Protein AF-0000000074131689 (afdb_homodimer)

Structure (mmCIF, N/CA/C/O backbone):
data_AF-0000000074131689-model_v1
#
loop_
_entity.id
_entity.type
_entity.pdbx_description
1 polymer 'Transcriptional regulator, MerR family'
#
loop_
_atom_site.group_PDB
_atom_site.id
_atom_site.type_symbol
_atom_site.label_atom_id
_atom_site.label_alt_id
_atom_site.label_comp_id
_atom_site.label_asym_id
_atom_site.label_entity_id
_atom_site.label_seq_id
_atom_site.pdbx_PDB_ins_code
_atom_site.Cartn_x
_atom_site.Cartn_y
_atom_site.Cartn_z
_atom_site.occupancy
_atom_site.B_iso_or_equiv
_atom_site.auth_seq_id
_atom_site.auth_comp_id
_atom_site.auth_asym_id
_atom_site.auth_atom_id
_atom_site.pdbx_PDB_model_num
ATOM 1 N N . MET A 1 1 ? 11.578 25.953 15.164 1 77.81 1 MET A N 1
ATOM 2 C CA . MET A 1 1 ? 12.391 26.656 14.172 1 77.81 1 MET A CA 1
ATOM 3 C C . MET A 1 1 ? 11.664 26.734 12.836 1 77.81 1 MET A C 1
ATOM 5 O O . MET A 1 1 ? 11.047 25.75 12.398 1 77.81 1 MET A O 1
ATOM 9 N N . ASN A 1 2 ? 11.625 27.969 12.242 1 88.62 2 ASN A N 1
ATOM 10 C CA . ASN A 1 2 ? 11.016 28.156 10.93 1 88.62 2 ASN A CA 1
ATOM 11 C C . ASN A 1 2 ? 11.914 27.609 9.82 1 88.62 2 ASN A C 1
ATOM 13 O O . ASN A 1 2 ? 13.125 27.875 9.812 1 88.62 2 ASN A O 1
ATOM 17 N N . LEU A 1 3 ? 11.281 26.828 9 1 92.88 3 LEU A N 1
ATOM 18 C CA . LEU A 1 3 ? 12.047 26.266 7.895 1 92.88 3 LEU A CA 1
ATOM 19 C C . LEU A 1 3 ? 11.586 26.844 6.562 1 92.88 3 LEU A C 1
ATOM 21 O O . LEU A 1 3 ? 10.414 27.172 6.395 1 92.88 3 LEU A O 1
ATOM 25 N N . THR A 1 4 ? 12.578 26.984 5.656 1 92.81 4 THR A N 1
ATOM 26 C CA . THR A 1 4 ? 12.242 27.359 4.285 1 92.81 4 THR A CA 1
ATOM 27 C C . THR A 1 4 ? 11.641 26.172 3.531 1 92.81 4 THR A C 1
ATOM 29 O O . THR A 1 4 ? 11.695 25.031 4.008 1 92.81 4 THR A O 1
ATOM 32 N N . ILE A 1 5 ? 11.094 26.531 2.309 1 94.06 5 ILE A N 1
ATOM 33 C CA . ILE A 1 5 ? 10.477 25.484 1.5 1 94.06 5 ILE A CA 1
ATOM 34 C C . ILE A 1 5 ? 11.531 24.453 1.111 1 94.06 5 ILE A C 1
ATOM 36 O O . ILE A 1 5 ? 11.234 23.25 1.043 1 94.06 5 ILE A O 1
ATOM 40 N N . THR A 1 6 ? 12.75 24.859 0.863 1 94.75 6 THR A N 1
ATOM 41 C CA . THR A 1 6 ? 13.844 23.953 0.5 1 94.75 6 THR A CA 1
ATOM 42 C C . THR A 1 6 ? 14.203 23.047 1.669 1 94.75 6 THR A C 1
ATOM 44 O O . THR A 1 6 ? 14.375 21.844 1.49 1 94.75 6 THR A O 1
ATOM 47 N N . GLN A 1 7 ? 14.25 23.578 2.822 1 95.56 7 GLN A N 1
ATOM 48 C CA . GLN A 1 7 ? 14.594 22.797 4.012 1 95.56 7 GLN A CA 1
ATOM 49 C C . GLN A 1 7 ? 13.5 21.781 4.336 1 95.56 7 GLN A C 1
ATOM 51 O O . GLN A 1 7 ? 13.797 20.641 4.699 1 95.56 7 GLN A O 1
ATOM 56 N N . VAL A 1 8 ? 12.281 22.25 4.234 1 95.94 8 VAL A N 1
ATOM 57 C CA . VAL A 1 8 ? 11.164 21.344 4.473 1 95.94 8 VAL A CA 1
ATOM 58 C C . VAL A 1 8 ? 11.164 20.219 3.438 1 95.94 8 VAL A C 1
ATOM 60 O O . VAL A 1 8 ? 10.961 19.062 3.775 1 95.94 8 VAL A O 1
ATOM 63 N N . SER A 1 9 ? 11.344 20.562 2.211 1 96.38 9 SER A N 1
ATOM 64 C CA . SER A 1 9 ? 11.414 19.594 1.115 1 96.38 9 SER A CA 1
ATOM 65 C C . SER A 1 9 ? 12.453 18.516 1.397 1 96.38 9 SER A C 1
ATOM 67 O O . SER A 1 9 ? 12.164 17.328 1.242 1 96.38 9 SER A O 1
ATOM 69 N N . GLU A 1 10 ? 13.578 18.875 1.834 1 96.38 10 GLU A N 1
ATOM 70 C CA . GLU A 1 10 ? 14.656 17.953 2.135 1 96.38 10 GLU A CA 1
ATOM 71 C C . GLU A 1 10 ? 14.344 17.125 3.375 1 96.38 10 GLU A C 1
ATOM 73 O O . GLU A 1 10 ? 14.555 15.906 3.389 1 96.38 10 GLU A O 1
ATOM 78 N N . LYS A 1 11 ? 13.828 17.781 4.336 1 95.81 11 LYS A N 1
ATOM 79 C CA . LYS A 1 11 ? 13.555 17.141 5.617 1 95.81 11 LYS A CA 1
ATOM 80 C C . LYS A 1 11 ? 12.531 16.031 5.465 1 95.81 11 LYS A C 1
ATOM 82 O O . LYS A 1 11 ? 12.672 14.961 6.074 1 95.81 11 LYS A O 1
ATOM 87 N N . TYR A 1 12 ? 11.523 16.234 4.633 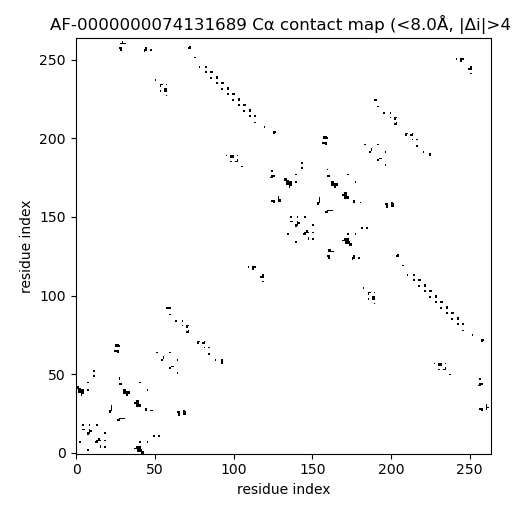1 95.31 12 TYR A N 1
ATOM 88 C CA . TYR A 1 12 ? 10.422 15.281 4.555 1 95.31 12 TYR A CA 1
ATOM 89 C C . TYR A 1 12 ? 10.422 14.555 3.211 1 95.31 12 TYR A C 1
ATOM 91 O O . TYR A 1 12 ? 9.484 13.82 2.896 1 95.31 12 TYR A O 1
ATOM 99 N N . ASN A 1 13 ? 11.438 14.797 2.467 1 94.62 13 ASN A N 1
ATOM 100 C CA . ASN A 1 13 ? 11.633 14.125 1.186 1 94.62 13 ASN A CA 1
ATOM 101 C C . ASN A 1 13 ? 10.422 14.281 0.278 1 94.62 13 ASN A C 1
ATOM 103 O O . ASN A 1 13 ? 9.891 13.297 -0.241 1 94.62 13 ASN A O 1
ATOM 107 N N . ILE A 1 14 ? 10.016 15.547 0.119 1 95.81 14 ILE A N 1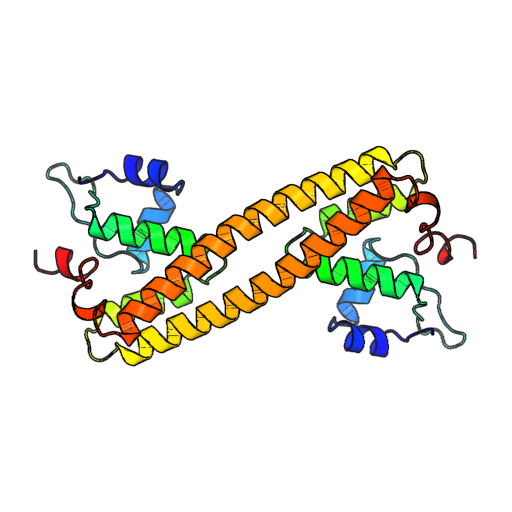
ATOM 108 C CA . ILE A 1 14 ? 8.961 15.945 -0.811 1 95.81 14 ILE A CA 1
ATOM 109 C C . ILE A 1 14 ? 9.422 17.156 -1.615 1 95.81 14 ILE A C 1
ATOM 111 O O . ILE A 1 14 ? 10.258 17.938 -1.154 1 95.81 14 ILE A O 1
ATOM 115 N N . THR A 1 15 ? 8.891 17.312 -2.764 1 96.81 15 THR A N 1
ATOM 116 C CA . THR A 1 15 ? 9.367 18.406 -3.611 1 96.81 15 THR A CA 1
ATOM 117 C C . THR A 1 15 ? 8.711 19.719 -3.217 1 96.81 15 THR A C 1
ATOM 119 O O . THR A 1 15 ? 7.602 19.734 -2.684 1 96.81 15 THR A O 1
ATOM 122 N N . PRO A 1 16 ? 9.422 20.781 -3.531 1 96.19 16 PRO A N 1
ATOM 123 C CA . PRO A 1 16 ? 8.781 22.078 -3.334 1 96.19 16 PRO A CA 1
ATOM 124 C C . PRO A 1 16 ? 7.465 22.203 -4.098 1 96.19 16 PRO A C 1
ATOM 126 O O . PRO A 1 16 ? 6.512 22.812 -3.596 1 96.19 16 PRO A O 1
ATOM 129 N N . ASP A 1 17 ? 7.41 21.641 -5.238 1 96.94 17 ASP A N 1
ATOM 130 C CA . ASP A 1 17 ? 6.191 21.688 -6.043 1 96.94 17 ASP A CA 1
ATOM 131 C C . ASP A 1 17 ? 5.043 20.969 -5.328 1 96.94 17 ASP A C 1
ATOM 133 O O . ASP A 1 17 ? 3.898 21.438 -5.375 1 96.94 17 ASP A O 1
ATOM 137 N N . THR A 1 18 ? 5.324 19.953 -4.645 1 96.69 18 THR A N 1
ATOM 138 C CA . THR A 1 18 ? 4.305 19.25 -3.889 1 96.69 18 THR A CA 1
ATOM 139 C C . THR A 1 18 ? 3.793 20.094 -2.729 1 96.69 18 THR A C 1
ATOM 141 O O . THR A 1 18 ? 2.59 20.141 -2.465 1 96.69 18 THR A O 1
ATOM 144 N N . LEU A 1 19 ? 4.734 20.766 -2.115 1 96 19 LEU A N 1
ATOM 145 C CA . LEU A 1 19 ? 4.348 21.656 -1.026 1 96 19 LEU A CA 1
ATOM 146 C C . LEU A 1 19 ? 3.439 22.781 -1.532 1 96 19 LEU A C 1
ATOM 148 O O . LEU A 1 19 ? 2.432 23.094 -0.898 1 96 19 LEU A O 1
ATOM 152 N N . ARG A 1 20 ? 3.77 23.375 -2.652 1 94 20 ARG A N 1
ATOM 153 C CA . ARG A 1 20 ? 2.949 24.422 -3.254 1 94 20 ARG A CA 1
ATOM 154 C C . ARG A 1 20 ? 1.594 23.875 -3.689 1 94 20 ARG A C 1
ATOM 156 O O . ARG A 1 20 ? 0.569 24.547 -3.539 1 94 20 ARG A O 1
ATOM 163 N N . TYR A 1 21 ? 1.647 22.688 -4.172 1 97 21 TYR A N 1
ATOM 164 C CA . TYR A 1 21 ? 0.408 22.016 -4.547 1 97 21 TYR A CA 1
ATOM 165 C C . TYR A 1 21 ? -0.501 21.844 -3.338 1 97 21 TYR A C 1
ATOM 167 O O . TYR A 1 21 ? -1.698 22.125 -3.402 1 97 21 TYR A O 1
ATOM 175 N N . TYR A 1 22 ? 0.073 21.375 -2.229 1 95.69 22 TYR A N 1
ATOM 176 C CA . TYR A 1 22 ? -0.69 21.156 -1.006 1 95.69 22 TYR A CA 1
ATOM 177 C C . TYR A 1 22 ? -1.303 22.453 -0.502 1 95.69 22 TYR A C 1
ATOM 179 O O . TYR A 1 22 ? -2.402 22.453 0.057 1 95.69 22 TYR A O 1
ATOM 187 N N . GLU A 1 23 ? -0.579 23.531 -0.646 1 93.81 23 GLU A N 1
ATOM 188 C CA . GLU A 1 23 ? -1.129 24.828 -0.276 1 93.81 23 GLU A CA 1
ATOM 189 C C . GLU A 1 23 ? -2.279 25.219 -1.196 1 93.81 23 GLU A C 1
ATOM 191 O O . GLU A 1 23 ? -3.328 25.672 -0.73 1 93.81 23 GLU A O 1
ATOM 196 N N . ARG A 1 24 ? -2.1 25.016 -2.453 1 94.56 24 ARG A N 1
ATOM 197 C CA . ARG A 1 24 ? -3.07 25.406 -3.469 1 94.56 24 ARG A CA 1
ATOM 198 C C . ARG A 1 24 ? -4.395 24.672 -3.273 1 94.56 24 ARG A C 1
ATOM 200 O O . ARG A 1 24 ? -5.465 25.266 -3.43 1 94.56 24 ARG A O 1
ATOM 207 N N . ILE A 1 25 ? -4.352 23.516 -2.883 1 95.19 25 ILE A N 1
ATOM 208 C CA . ILE A 1 25 ? -5.57 22.719 -2.822 1 95.19 25 ILE A CA 1
ATOM 209 C C . ILE A 1 25 ? -6.16 22.781 -1.415 1 95.19 25 ILE A C 1
ATOM 211 O O . ILE A 1 25 ? -7.137 22.094 -1.111 1 95.19 25 ILE A O 1
ATOM 215 N N . GLY A 1 26 ? -5.508 23.422 -0.496 1 92.25 26 GLY A N 1
ATOM 216 C CA . GLY A 1 26 ? -6.082 23.672 0.815 1 92.25 26 GLY A CA 1
ATOM 217 C C . GLY A 1 26 ? -5.641 22.656 1.864 1 92.25 26 GLY A C 1
ATOM 218 O O . GLY A 1 26 ? -6.133 22.688 2.994 1 92.25 26 GLY A O 1
ATOM 219 N N . LEU A 1 27 ? -4.73 21.828 1.566 1 94.5 27 LEU A N 1
ATOM 220 C CA . LEU A 1 27 ? -4.199 20.875 2.521 1 94.5 27 LEU A CA 1
ATOM 221 C C . LEU A 1 27 ? -3.277 21.547 3.527 1 94.5 27 LEU A C 1
ATOM 223 O O . LEU A 1 27 ? -3.178 21.109 4.676 1 94.5 27 LEU A O 1
ATOM 227 N N . LEU A 1 28 ? -2.576 22.5 3.102 1 92.25 28 LEU A N 1
ATOM 228 C CA . LEU A 1 28 ? -1.799 23.375 3.973 1 92.25 28 LEU A CA 1
ATOM 229 C C . LEU A 1 28 ? -2.469 24.734 4.113 1 92.25 28 LEU A C 1
ATOM 231 O O . LEU A 1 28 ? -3.125 25.203 3.184 1 92.25 28 LEU A O 1
ATOM 235 N N . PRO A 1 29 ? -2.312 25.219 5.289 1 86.75 29 PRO A N 1
ATOM 236 C CA . PRO A 1 29 ? -2.793 26.609 5.41 1 86.75 29 PRO A CA 1
ATOM 237 C C . PRO A 1 29 ? -1.977 27.594 4.574 1 86.75 29 PRO A C 1
ATOM 239 O O . PRO A 1 29 ? -0.948 27.219 4.004 1 86.75 29 PRO A O 1
ATOM 242 N N . LYS A 1 30 ? -2.547 28.734 4.5 1 84.06 30 LYS A N 1
ATOM 243 C CA . LYS A 1 30 ? -1.739 29.781 3.873 1 84.06 30 LYS A CA 1
ATOM 244 C C . LYS A 1 30 ? -0.436 30 4.633 1 84.06 30 LYS A C 1
ATOM 246 O O . LYS A 1 30 ? -0.45 30.422 5.793 1 84.06 30 LYS A O 1
ATOM 251 N N . VAL A 1 31 ? 0.636 29.688 3.992 1 83.19 31 VAL A N 1
ATOM 252 C CA . VAL A 1 31 ? 1.942 29.75 4.637 1 83.19 31 VAL A CA 1
ATOM 253 C C . VAL A 1 31 ? 2.479 31.172 4.586 1 83.19 31 VAL A C 1
ATOM 255 O O . VAL A 1 31 ? 2.475 31.812 3.527 1 83.19 31 VAL A O 1
ATOM 258 N N . PRO A 1 32 ? 2.84 31.641 5.773 1 81.69 32 PRO A N 1
ATOM 259 C CA . PRO A 1 32 ? 3.342 33 5.789 1 81.69 32 PRO A CA 1
ATOM 260 C C . PRO A 1 32 ? 4.629 33.188 4.988 1 81.69 32 PRO A C 1
ATOM 262 O O . PRO A 1 32 ? 5.301 32.188 4.676 1 81.69 32 PRO A O 1
ATOM 265 N N . ARG A 1 33 ? 4.887 34.406 4.676 1 84.31 33 ARG A N 1
ATOM 266 C CA . ARG A 1 33 ? 6.074 34.75 3.906 1 84.31 33 ARG A CA 1
ATOM 267 C C . ARG A 1 33 ? 7.004 35.656 4.711 1 84.31 33 ARG A C 1
ATOM 269 O O . ARG A 1 33 ? 6.547 36.438 5.539 1 84.31 33 ARG A O 1
ATOM 276 N N . GLN A 1 34 ? 8.258 35.438 4.5 1 82.12 34 GLN A N 1
ATOM 277 C CA . GLN A 1 34 ? 9.25 36.344 5.07 1 82.12 34 GLN A CA 1
ATOM 278 C C . GLN A 1 34 ? 9.273 37.656 4.332 1 82.12 34 GLN A C 1
ATOM 280 O O . GLN A 1 34 ? 8.516 37.875 3.385 1 82.12 34 GLN A O 1
ATOM 285 N N . SER A 1 35 ? 10.055 38.562 4.973 1 85.06 35 SER A N 1
ATOM 286 C CA . SER A 1 35 ? 10.164 39.906 4.375 1 85.06 35 SER A CA 1
ATOM 287 C C . SER A 1 35 ? 10.672 39.812 2.939 1 85.06 35 SER A C 1
ATOM 289 O O . SER A 1 35 ? 10.352 40.656 2.111 1 85.06 35 SER A O 1
ATOM 291 N N . ASN A 1 36 ? 11.344 38.812 2.656 1 86.19 36 ASN A N 1
ATOM 292 C CA . ASN A 1 36 ? 11.914 38.656 1.322 1 86.19 36 ASN A CA 1
ATOM 293 C C . ASN A 1 36 ? 10.945 37.938 0.379 1 86.19 36 ASN A C 1
ATOM 295 O O . ASN A 1 36 ? 11.281 37.656 -0.771 1 86.19 36 ASN A O 1
ATOM 299 N N . GLY A 1 37 ? 9.812 37.562 0.848 1 83.69 37 GLY A N 1
ATOM 300 C CA . GLY A 1 37 ? 8.789 36.969 0.007 1 83.69 37 GLY A CA 1
ATOM 301 C C . GLY A 1 37 ? 8.781 35.469 0.056 1 83.69 37 GLY A C 1
ATOM 302 O O . GLY A 1 37 ? 7.875 34.812 -0.479 1 83.69 37 GLY A O 1
ATOM 303 N N . ASN A 1 38 ? 9.766 34.906 0.715 1 86.56 38 ASN A N 1
ATOM 304 C CA . ASN A 1 38 ? 9.867 33.438 0.756 1 86.56 38 ASN A CA 1
ATOM 305 C C . ASN A 1 38 ? 8.984 32.844 1.853 1 86.56 38 ASN A C 1
ATOM 307 O O . ASN A 1 38 ? 8.875 33.406 2.939 1 86.56 38 ASN A O 1
ATOM 311 N N . ARG A 1 39 ? 8.391 31.75 1.558 1 86 39 ARG A N 1
ATOM 312 C CA . ARG A 1 39 ? 7.59 31.031 2.543 1 86 39 ARG A CA 1
ATOM 313 C C . ARG A 1 39 ? 8.453 30.531 3.701 1 86 39 ARG A C 1
ATOM 315 O O . ARG A 1 39 ? 9.648 30.281 3.525 1 86 39 ARG A O 1
ATOM 322 N N . TYR A 1 40 ? 7.906 30.547 4.812 1 89.88 40 TYR A N 1
ATOM 323 C CA . TYR A 1 40 ? 8.539 29.844 5.922 1 89.88 40 TYR A CA 1
ATOM 324 C C . TYR A 1 40 ? 7.527 28.984 6.668 1 89.88 40 TYR A C 1
ATOM 326 O O . TYR A 1 40 ? 6.344 29.312 6.742 1 89.88 40 TYR A O 1
ATOM 334 N N . TYR A 1 41 ? 7.984 27.828 7.184 1 92.81 41 TYR A N 1
ATOM 335 C CA . TYR A 1 41 ? 7.168 26.812 7.844 1 92.81 41 TYR A CA 1
ATOM 336 C C . TYR A 1 41 ? 7.551 26.672 9.312 1 92.81 41 TYR A C 1
ATOM 338 O O . TYR A 1 41 ? 8.664 26.25 9.633 1 92.81 41 TYR A O 1
ATOM 346 N N . ASN A 1 42 ? 6.578 27 10.133 1 89.94 42 ASN A N 1
ATOM 347 C CA . ASN A 1 42 ? 6.844 26.875 11.562 1 89.94 42 ASN A CA 1
ATOM 348 C C . ASN A 1 42 ? 6.641 25.438 12.031 1 89.94 42 ASN A C 1
ATOM 350 O O . ASN A 1 42 ? 6.324 24.547 11.234 1 89.94 42 ASN A O 1
ATOM 354 N N . ASP A 1 43 ? 6.848 25.141 13.32 1 89.5 43 ASP A N 1
ATOM 355 C CA . ASP A 1 43 ? 6.824 23.797 13.875 1 89.5 43 ASP A CA 1
ATOM 356 C C . ASP A 1 43 ? 5.461 23.141 13.664 1 89.5 43 ASP A C 1
ATOM 358 O O . ASP A 1 43 ? 5.383 21.953 13.328 1 89.5 43 ASP A O 1
ATOM 362 N N . SER A 1 44 ? 4.414 23.859 13.828 1 88.5 44 SER A N 1
ATOM 363 C CA . SER A 1 44 ? 3.066 23.312 13.711 1 88.5 44 SER A CA 1
ATOM 364 C C . SER A 1 44 ? 2.775 22.859 12.281 1 88.5 44 SER A C 1
ATOM 366 O O . SER A 1 44 ? 2.227 21.781 12.062 1 88.5 44 SER A O 1
ATOM 368 N N . VAL A 1 45 ? 3.164 23.75 11.359 1 90.69 45 VAL A N 1
ATOM 369 C CA . VAL A 1 45 ? 2.941 23.406 9.961 1 90.69 45 VAL A CA 1
ATOM 370 C C . VAL A 1 45 ? 3.834 22.234 9.562 1 90.69 45 VAL A C 1
ATOM 372 O O . VAL A 1 45 ? 3.422 21.375 8.781 1 90.69 45 VAL A O 1
ATOM 375 N N . GLN A 1 46 ? 5.023 22.188 10.102 1 92.94 46 GLN A N 1
ATOM 376 C CA . GLN A 1 46 ? 5.926 21.078 9.82 1 92.94 46 GLN A CA 1
ATOM 377 C C . GLN A 1 46 ? 5.352 19.75 10.336 1 92.94 46 GLN A C 1
ATOM 379 O O . GLN A 1 46 ? 5.43 18.734 9.648 1 92.94 46 GLN A O 1
ATOM 384 N N . GLU A 1 47 ? 4.805 19.781 11.477 1 90.88 47 GLU A N 1
ATOM 385 C CA . GLU A 1 47 ? 4.172 18.594 12.023 1 90.88 47 GLU A CA 1
ATOM 386 C C . GLU A 1 47 ? 3.012 18.125 11.148 1 90.88 47 GLU A C 1
ATOM 388 O O . GLU A 1 47 ? 2.836 16.922 10.93 1 90.88 47 GLU A O 1
ATOM 393 N N . TRP A 1 48 ? 2.273 19.094 10.688 1 92.25 48 TRP A N 1
ATOM 394 C CA . TRP A 1 48 ? 1.157 18.781 9.797 1 92.25 48 TRP A CA 1
ATOM 395 C C . TRP A 1 48 ? 1.655 18.188 8.492 1 92.25 48 TRP A C 1
ATOM 397 O O . TRP A 1 48 ? 1.11 17.188 8.016 1 92.25 48 TRP A O 1
ATOM 407 N N . ILE A 1 49 ? 2.684 18.75 7.969 1 94.5 49 ILE A N 1
ATOM 408 C CA . ILE A 1 49 ? 3.289 18.25 6.746 1 94.5 49 ILE A CA 1
ATOM 409 C C . ILE A 1 49 ? 3.762 16.812 6.961 1 94.5 49 ILE A C 1
ATOM 411 O O . ILE A 1 49 ? 3.529 15.938 6.117 1 94.5 49 ILE A O 1
ATOM 415 N N . GLU A 1 50 ? 4.391 16.562 8.07 1 93.5 50 GLU A N 1
ATOM 416 C CA . GLU A 1 50 ? 4.848 15.211 8.391 1 93.5 50 GLU A CA 1
ATOM 417 C C . GLU A 1 50 ? 3.686 14.227 8.406 1 93.5 50 GLU A C 1
ATOM 419 O O . GLU A 1 50 ? 3.797 13.117 7.871 1 93.5 50 GLU A O 1
ATOM 424 N N . MET A 1 51 ? 2.59 14.664 8.953 1 92.31 51 MET A N 1
ATOM 425 C CA . MET A 1 51 ? 1.399 13.82 9 1 92.31 51 MET A CA 1
ATOM 426 C C . MET A 1 51 ? 0.887 13.516 7.598 1 92.31 51 MET A C 1
ATOM 428 O O . MET A 1 51 ? 0.619 12.367 7.266 1 92.31 51 MET A O 1
ATOM 432 N N . ILE A 1 52 ? 0.755 14.547 6.824 1 94.88 52 ILE A N 1
ATOM 433 C CA . ILE A 1 52 ? 0.266 14.391 5.457 1 94.88 52 ILE A CA 1
ATOM 434 C C . ILE A 1 52 ? 1.161 13.422 4.691 1 94.88 52 ILE A C 1
ATOM 436 O O . ILE A 1 52 ? 0.67 12.492 4.051 1 94.88 52 ILE A O 1
ATOM 440 N N . VAL A 1 53 ? 2.486 13.625 4.809 1 94.75 53 VAL A N 1
ATOM 441 C CA . VAL A 1 53 ? 3.455 12.805 4.086 1 94.75 53 VAL A CA 1
ATOM 442 C C . VAL A 1 53 ? 3.334 11.352 4.531 1 94.75 53 VAL A C 1
ATOM 444 O O . VAL A 1 53 ? 3.283 10.445 3.695 1 94.75 53 VAL A O 1
ATOM 447 N N . CYS A 1 54 ? 3.236 11.148 5.793 1 93.19 54 CYS A N 1
ATOM 448 C CA . CYS A 1 54 ? 3.148 9.797 6.34 1 93.19 54 CYS A CA 1
ATOM 449 C C . CYS A 1 54 ? 1.897 9.086 5.84 1 93.19 54 CYS A C 1
ATOM 451 O O . CYS A 1 54 ? 1.974 7.961 5.348 1 93.19 54 CYS A O 1
ATOM 453 N N . LEU A 1 55 ? 0.773 9.781 5.902 1 94.81 55 LEU A N 1
ATOM 454 C CA . LEU A 1 55 ? -0.493 9.164 5.523 1 94.81 55 LEU A CA 1
ATOM 455 C C . LEU A 1 55 ? -0.562 8.938 4.016 1 94.81 55 LEU A C 1
ATOM 457 O O . LEU A 1 55 ? -1.066 7.91 3.561 1 94.81 55 LEU A O 1
ATOM 461 N N . ARG A 1 56 ? 0.005 9.867 3.303 1 94.44 56 ARG A N 1
ATOM 462 C CA . ARG A 1 56 ? 0.059 9.711 1.854 1 94.44 56 ARG A CA 1
ATOM 463 C C . ARG A 1 56 ? 0.896 8.5 1.461 1 94.44 56 ARG A C 1
ATOM 465 O O . ARG A 1 56 ? 0.502 7.723 0.589 1 94.44 56 ARG A O 1
ATOM 472 N N . HIS A 1 57 ? 1.995 8.352 2.104 1 91.38 57 HIS A N 1
ATOM 473 C CA . HIS A 1 57 ? 2.875 7.223 1.817 1 91.38 57 HIS A CA 1
ATOM 474 C C . HIS A 1 57 ? 2.176 5.895 2.086 1 91.38 57 HIS A C 1
ATOM 476 O O . HIS A 1 57 ? 2.471 4.891 1.435 1 91.38 57 HIS A O 1
ATOM 482 N N . SER A 1 58 ? 1.204 5.969 2.936 1 92.25 58 SER A N 1
ATOM 483 C CA . SER A 1 58 ? 0.518 4.738 3.311 1 92.25 58 SER A CA 1
ATOM 484 C C . SER A 1 58 ? -0.733 4.523 2.465 1 92.25 58 SER A C 1
ATOM 486 O O . SER A 1 58 ? -1.475 3.561 2.678 1 92.25 58 SER A O 1
ATOM 488 N N . GLY A 1 59 ? -1.018 5.469 1.59 1 90.69 59 GLY A N 1
ATOM 489 C CA . GLY A 1 59 ? -2.072 5.25 0.614 1 90.69 59 GLY A CA 1
ATOM 490 C C . GLY A 1 59 ? -3.361 5.973 0.958 1 90.69 59 GLY A C 1
ATOM 491 O O . GLY A 1 59 ? -4.395 5.75 0.319 1 90.69 59 GLY A O 1
ATOM 492 N N . VAL A 1 60 ? -3.355 6.797 1.928 1 95.44 60 VAL A N 1
ATOM 493 C CA . VAL A 1 60 ? -4.539 7.613 2.166 1 95.44 60 VAL A CA 1
ATOM 494 C C . VAL A 1 60 ? -4.723 8.602 1.019 1 95.44 60 VAL A C 1
ATOM 496 O O . VAL A 1 60 ? -3.791 9.328 0.657 1 95.44 60 VAL A O 1
ATOM 499 N N . PRO A 1 61 ? -5.922 8.664 0.478 1 96.69 61 PRO A N 1
ATOM 500 C CA . PRO A 1 61 ? -6.133 9.578 -0.646 1 96.69 61 PRO A CA 1
ATOM 501 C C . PRO A 1 61 ? -6.027 11.047 -0.239 1 96.69 61 PRO A C 1
ATOM 503 O O . PRO A 1 61 ? -6.461 11.422 0.854 1 96.69 61 PRO A O 1
ATOM 506 N N . VAL A 1 62 ? -5.52 11.844 -1.155 1 97 62 VAL A N 1
ATOM 507 C CA . VAL A 1 62 ? -5.355 13.273 -0.911 1 97 62 VAL A CA 1
ATOM 508 C C . VAL A 1 62 ? -6.715 13.914 -0.642 1 97 62 VAL A C 1
ATOM 510 O O . VAL A 1 62 ? -6.824 14.828 0.177 1 97 62 VAL A O 1
ATOM 513 N N . GLU A 1 63 ? -7.734 13.375 -1.279 1 96.94 63 GLU A N 1
ATOM 514 C CA . GLU A 1 63 ? -9.086 13.914 -1.123 1 96.94 63 GLU A CA 1
ATOM 515 C C . GLU A 1 63 ? -9.562 13.781 0.32 1 96.94 63 GLU A C 1
ATOM 517 O O . GLU A 1 63 ? -10.242 14.672 0.834 1 96.94 63 GLU A O 1
ATOM 522 N N . LYS A 1 64 ? -9.242 12.688 0.938 1 97.69 64 LYS A N 1
ATOM 523 C CA . LYS A 1 64 ? -9.641 12.477 2.328 1 97.69 64 LYS A CA 1
ATOM 524 C C . LYS A 1 64 ? -8.898 13.43 3.262 1 97.69 64 LYS A C 1
ATOM 526 O O . LYS A 1 64 ? -9.477 13.914 4.238 1 97.69 64 LYS A O 1
ATOM 531 N N . LEU A 1 65 ? -7.656 13.727 2.924 1 97.12 65 LEU A N 1
ATOM 532 C CA . LEU A 1 65 ? -6.871 14.656 3.73 1 97.12 65 LEU A CA 1
ATOM 533 C C . LEU A 1 65 ? -7.383 16.078 3.561 1 97.12 65 LEU A C 1
ATOM 535 O O . LEU A 1 65 ? -7.387 16.859 4.516 1 97.12 65 LEU A O 1
ATOM 539 N N . ILE A 1 66 ? -7.852 16.375 2.379 1 96.5 66 ILE A N 1
ATOM 540 C CA . ILE A 1 66 ? -8.453 17.672 2.131 1 96.5 66 ILE A CA 1
ATOM 541 C C . ILE A 1 66 ? -9.727 17.828 2.955 1 96.5 66 ILE A C 1
ATOM 543 O O . ILE A 1 66 ? -9.938 18.859 3.598 1 96.5 66 ILE A O 1
ATOM 547 N N . ASP A 1 67 ? -10.531 16.797 2.912 1 97 67 ASP A N 1
ATOM 548 C CA . ASP A 1 67 ? -11.75 16.797 3.719 1 97 67 ASP A CA 1
ATOM 549 C C . ASP A 1 67 ? -11.43 17.062 5.191 1 97 67 ASP A C 1
ATOM 551 O O . ASP A 1 67 ? -12.102 17.859 5.84 1 97 67 ASP A O 1
ATOM 555 N N . TYR A 1 68 ? -10.453 16.422 5.629 1 96.56 68 TYR A N 1
ATOM 556 C CA . TYR A 1 68 ? -10.055 16.562 7.023 1 96.56 68 TYR A CA 1
ATOM 557 C C . TYR A 1 68 ? -9.602 18 7.316 1 96.56 68 TYR A C 1
ATOM 559 O O . TYR A 1 68 ? -10.047 18.609 8.289 1 96.56 68 TYR A O 1
ATOM 567 N N . ALA A 1 69 ? -8.758 18.547 6.492 1 94.19 69 ALA A N 1
ATOM 568 C CA . ALA A 1 69 ? -8.258 19.906 6.645 1 94.19 69 ALA A CA 1
ATOM 569 C C . ALA A 1 69 ? -9.398 20.922 6.633 1 94.19 69 ALA A C 1
ATOM 571 O O . ALA A 1 69 ? -9.406 21.859 7.43 1 94.19 69 ALA A O 1
ATOM 572 N N . GLU A 1 70 ? -10.312 20.688 5.75 1 94.38 70 GLU A N 1
ATOM 573 C CA . GLU A 1 70 ? -11.461 21.594 5.652 1 94.38 70 GLU A CA 1
ATOM 574 C C . GLU A 1 70 ? -12.289 21.562 6.93 1 94.38 70 GLU A C 1
ATOM 576 O O . GLU A 1 70 ? -12.742 22.609 7.406 1 94.38 70 GLU A O 1
ATOM 581 N N . MET A 1 71 ? -12.492 20.422 7.441 1 95.44 71 MET A N 1
ATOM 582 C CA . MET A 1 71 ? -13.258 20.281 8.672 1 95.44 71 MET A CA 1
ATOM 583 C C . MET A 1 71 ? -12.539 20.953 9.836 1 95.44 71 MET A C 1
ATOM 585 O O . MET A 1 71 ? -13.172 21.578 10.688 1 95.44 71 MET A O 1
ATOM 589 N N . ILE A 1 72 ? -11.25 20.812 9.891 1 92.38 72 ILE A N 1
ATOM 590 C CA . ILE A 1 72 ? -10.469 21.484 10.93 1 92.38 72 ILE A CA 1
ATOM 591 C C . ILE A 1 72 ? -10.719 22.984 10.883 1 92.38 72 ILE A C 1
ATOM 593 O O . ILE A 1 72 ? -10.922 23.625 11.922 1 92.38 72 ILE A O 1
ATOM 597 N N . GLN A 1 73 ? -10.789 23.5 9.711 1 89.75 73 GLN A N 1
ATOM 598 C CA . GLN A 1 73 ? -10.961 24.938 9.523 1 89.75 73 GLN A CA 1
ATOM 599 C C . GLN A 1 73 ? -12.344 25.391 9.992 1 89.75 73 GLN A C 1
ATOM 601 O O . GLN A 1 73 ? -12.523 26.531 10.406 1 89.75 73 GLN A O 1
ATOM 606 N N . LYS A 1 74 ? -13.25 24.484 9.984 1 93.31 74 LYS A N 1
ATOM 607 C CA . LYS A 1 74 ? -14.625 24.812 10.367 1 93.31 74 LYS A CA 1
ATOM 608 C C . LYS A 1 74 ? -14.773 24.844 11.891 1 93.31 74 LYS A C 1
ATOM 610 O O . LYS A 1 74 ? -15.797 25.312 12.406 1 93.31 74 LYS A O 1
ATOM 615 N N . GLY A 1 75 ? -13.852 24.312 12.625 1 91.38 75 GLY A N 1
ATOM 616 C CA . GLY A 1 75 ? -13.844 24.453 14.078 1 91.38 75 GLY A CA 1
ATOM 617 C C . GLY A 1 75 ? -14.406 23.234 14.789 1 91.38 75 GLY A C 1
ATOM 618 O O . GLY A 1 75 ? -14.508 22.156 14.211 1 91.38 75 GLY A O 1
ATOM 619 N N . ASP A 1 76 ? -14.781 23.391 16.047 1 93.31 76 ASP A N 1
ATOM 620 C CA . ASP A 1 76 ? -15.055 22.297 16.969 1 93.31 76 ASP A CA 1
ATOM 621 C C . ASP A 1 76 ? -16.375 21.609 16.641 1 93.31 76 ASP A C 1
ATOM 623 O O . ASP A 1 76 ? -16.656 20.516 17.141 1 93.31 76 ASP A O 1
ATOM 627 N N . SER A 1 77 ? -17.141 22.234 15.805 1 95.75 77 SER A N 1
ATOM 628 C CA . SER A 1 77 ? -18.406 21.609 15.414 1 95.75 77 SER A CA 1
ATOM 629 C C . SER A 1 77 ? -18.172 20.344 14.602 1 95.75 77 SER A C 1
ATOM 631 O O . SER A 1 77 ? -19.078 19.547 14.406 1 95.75 77 SER A O 1
ATOM 633 N N . THR A 1 78 ? -16.891 20.109 14.18 1 96.81 78 THR A N 1
ATOM 634 C CA . THR A 1 78 ? -16.625 18.969 13.289 1 96.81 78 THR A CA 1
ATOM 635 C C . THR A 1 78 ? -15.789 17.906 13.992 1 96.81 78 THR A C 1
ATOM 637 O O . THR A 1 78 ? -15.273 17 13.352 1 96.81 78 THR A O 1
ATOM 640 N N . LEU A 1 79 ? -15.68 17.984 15.25 1 96.19 79 LEU A N 1
ATOM 641 C CA . LEU A 1 79 ? -14.797 17.094 15.984 1 96.19 79 LEU A CA 1
ATOM 642 C C . LEU A 1 79 ? -15.18 15.633 15.742 1 96.19 79 LEU A C 1
ATOM 644 O O . LEU A 1 79 ? -14.32 14.805 15.438 1 96.19 79 LEU A O 1
ATOM 648 N N . GLN A 1 80 ? -16.469 15.359 15.82 1 97.69 80 GLN A N 1
ATOM 649 C CA . GLN A 1 80 ? -16.906 13.977 15.648 1 97.69 80 GLN A CA 1
ATOM 650 C C . GLN A 1 80 ? -16.688 13.5 14.219 1 97.69 80 GLN A C 1
ATOM 652 O O . GLN A 1 80 ? -16.25 12.367 14 1 97.69 80 GLN A O 1
ATOM 657 N N . ALA A 1 81 ? -17.016 14.328 13.273 1 98.19 81 ALA A N 1
ATOM 658 C CA . ALA A 1 81 ? -16.828 13.969 11.867 1 98.19 81 ALA A CA 1
ATOM 659 C C . ALA A 1 81 ? -15.352 13.719 11.562 1 98.19 81 ALA A C 1
ATOM 661 O O . ALA A 1 81 ? -15.023 12.82 10.773 1 98.19 81 ALA A O 1
ATOM 662 N N . ARG A 1 82 ? -14.469 14.469 12.148 1 97.12 82 ARG A N 1
ATOM 663 C CA . ARG A 1 82 ? -13.031 14.289 11.977 1 97.12 82 ARG A CA 1
ATOM 664 C C . ARG A 1 82 ? -12.586 12.945 12.547 1 97.12 82 ARG A C 1
ATOM 666 O O . ARG A 1 82 ? -11.859 12.195 11.883 1 97.12 82 ARG A O 1
ATOM 673 N N . GLU A 1 83 ? -13 12.703 13.711 1 98 83 GLU A N 1
ATOM 674 C CA . GLU A 1 83 ? -12.664 11.43 14.336 1 98 83 GLU A CA 1
ATOM 675 C C . GLU A 1 83 ? -13.141 10.258 13.484 1 98 83 GLU A C 1
ATOM 677 O O . GLU A 1 83 ? -12.391 9.312 13.25 1 98 83 GLU A O 1
ATOM 682 N N . ASP A 1 84 ? -14.383 10.375 13.016 1 98.56 84 ASP A N 1
ATOM 683 C CA . ASP A 1 84 ? -14.969 9.305 12.211 1 98.56 84 ASP A CA 1
ATOM 684 C C . ASP A 1 84 ? -14.172 9.086 10.93 1 98.56 84 ASP A C 1
ATOM 686 O O . ASP A 1 84 ? -13.945 7.949 10.508 1 98.56 84 ASP A O 1
ATOM 690 N N . LEU A 1 85 ? -13.812 10.133 10.359 1 98.25 85 LEU A N 1
ATOM 691 C CA . LEU A 1 85 ? -13.023 10.047 9.141 1 98.25 85 LEU A CA 1
ATOM 692 C C . LEU A 1 85 ? -11.695 9.336 9.391 1 98.25 85 LEU A C 1
ATOM 694 O O . LEU A 1 85 ? -11.297 8.453 8.625 1 98.25 85 LEU A O 1
ATOM 698 N N . LEU A 1 86 ? -11 9.711 10.438 1 97.69 86 LEU A N 1
ATOM 699 C CA . LEU A 1 86 ? -9.719 9.094 10.75 1 97.69 86 LEU A CA 1
ATOM 700 C C . LEU A 1 86 ? -9.891 7.613 11.078 1 97.69 86 LEU A C 1
ATOM 702 O O . LEU A 1 86 ? -9.07 6.785 10.68 1 97.69 86 LEU A O 1
ATOM 706 N N . LYS A 1 87 ? -10.977 7.27 11.758 1 98.44 87 LYS A N 1
ATOM 707 C CA . LYS A 1 87 ? -11.242 5.871 12.07 1 98.44 87 LYS A CA 1
ATOM 708 C C . LYS A 1 87 ? -11.492 5.062 10.797 1 98.44 87 LYS A C 1
ATOM 710 O O . LYS A 1 87 ? -11.07 3.91 10.695 1 98.44 87 LYS A O 1
ATOM 715 N N . GLU A 1 88 ? -12.203 5.715 9.922 1 98.38 88 GLU A N 1
ATOM 716 C CA . GLU A 1 88 ? -12.414 5.066 8.633 1 98.38 88 GLU A CA 1
ATOM 717 C C . GLU A 1 88 ? -11.094 4.816 7.914 1 98.38 88 GLU A C 1
ATOM 719 O O . GLU A 1 88 ? -10.867 3.73 7.379 1 98.38 88 GLU A O 1
ATOM 724 N N . GLN A 1 89 ? -10.211 5.75 7.867 1 98.06 89 GLN A N 1
ATOM 725 C CA . GLN A 1 89 ? -8.906 5.59 7.223 1 98.06 89 GLN A CA 1
ATOM 726 C C . GLN A 1 89 ? -8.055 4.555 7.953 1 98.06 89 GLN A C 1
ATOM 728 O O . GLN A 1 89 ? -7.32 3.791 7.324 1 98.06 89 GLN A O 1
ATOM 733 N N . LEU A 1 90 ? -8.172 4.547 9.281 1 98.12 90 LEU A N 1
ATOM 734 C CA . LEU A 1 90 ? -7.445 3.543 10.055 1 98.12 90 LEU A CA 1
ATOM 735 C C . LEU A 1 90 ? -7.895 2.137 9.672 1 98.12 90 LEU A C 1
ATOM 737 O O . LEU A 1 90 ? -7.066 1.242 9.5 1 98.12 90 LEU A O 1
ATOM 741 N N . ALA A 1 91 ? -9.203 1.963 9.555 1 98.25 91 ALA A N 1
ATOM 742 C CA . ALA A 1 91 ? -9.727 0.659 9.156 1 98.25 91 ALA A CA 1
ATOM 743 C C . ALA A 1 91 ? -9.18 0.242 7.793 1 98.25 91 ALA A C 1
ATOM 745 O O . ALA A 1 91 ? -8.805 -0.916 7.594 1 98.25 91 ALA A O 1
ATOM 746 N N . ASN A 1 92 ? -9.148 1.205 6.898 1 97.31 92 ASN A N 1
ATOM 747 C CA . ASN A 1 92 ? -8.602 0.935 5.574 1 97.31 92 ASN A CA 1
ATOM 748 C C . ASN A 1 92 ? -7.125 0.54 5.652 1 97.31 92 ASN A C 1
ATOM 750 O O . ASN A 1 92 ? -6.691 -0.395 4.977 1 97.31 92 ASN A O 1
ATOM 754 N N . LEU A 1 93 ? -6.332 1.241 6.43 1 97.62 93 LEU A N 1
ATOM 755 C CA . LEU A 1 93 ? -4.91 0.952 6.566 1 97.62 93 LEU A CA 1
ATOM 756 C C . LEU A 1 93 ? -4.695 -0.406 7.227 1 97.62 93 LEU A C 1
ATOM 758 O O . LEU A 1 93 ? -3.752 -1.125 6.883 1 97.62 93 LEU A O 1
ATOM 762 N N . LYS A 1 94 ? -5.559 -0.771 8.188 1 97.94 94 LYS A N 1
ATOM 763 C CA . LYS A 1 94 ? -5.438 -2.066 8.844 1 97.94 94 LYS A CA 1
ATOM 764 C C . LYS A 1 94 ? -5.719 -3.209 7.871 1 97.94 94 LYS A C 1
ATOM 766 O O . LYS A 1 94 ? -5.094 -4.266 7.953 1 97.94 94 LYS A O 1
ATOM 771 N N . GLU A 1 95 ? -6.676 -2.984 7.027 1 96 95 GLU A N 1
ATOM 772 C CA . GLU A 1 95 ? -6.914 -3.967 5.977 1 96 95 GLU A CA 1
ATOM 773 C C . GLU A 1 95 ? -5.691 -4.113 5.07 1 96 95 GLU A C 1
ATOM 775 O O . GLU A 1 95 ? -5.297 -5.227 4.73 1 96 95 GLU A O 1
ATOM 780 N N . LYS A 1 96 ? -5.117 -3.021 4.668 1 95.31 96 LYS A N 1
ATOM 781 C CA . LYS A 1 96 ? -3.891 -3.045 3.873 1 95.31 96 LYS A CA 1
ATOM 782 C C . LYS A 1 96 ? -2.771 -3.77 4.613 1 95.31 96 LYS A C 1
ATOM 784 O O . LYS A 1 96 ? -2.025 -4.547 4.016 1 95.31 96 LYS A O 1
ATOM 789 N N . GLN A 1 97 ? -2.662 -3.471 5.863 1 96.38 97 GLN A N 1
ATOM 790 C CA . GLN A 1 97 ? -1.648 -4.113 6.691 1 96.38 97 GLN A CA 1
ATOM 791 C C . GLN A 1 97 ? -1.824 -5.629 6.699 1 96.38 97 GLN A C 1
ATOM 793 O O . GLN A 1 97 ? -0.85 -6.375 6.562 1 96.38 97 GLN A O 1
ATOM 798 N N . HIS A 1 98 ? -3.061 -6.062 6.844 1 95.75 98 HIS A N 1
ATOM 799 C CA . HIS A 1 98 ? -3.367 -7.488 6.84 1 95.75 98 HIS A CA 1
ATOM 800 C C . HIS A 1 98 ? -2.951 -8.141 5.523 1 95.75 98 HIS A C 1
ATOM 802 O O . HIS A 1 98 ? -2.289 -9.18 5.523 1 95.75 98 HIS A O 1
ATOM 808 N N . ASN A 1 99 ? -3.32 -7.504 4.496 1 93.94 99 ASN A N 1
ATOM 809 C CA . ASN A 1 99 ? -2.977 -8.023 3.176 1 93.94 99 ASN A CA 1
ATOM 810 C C . ASN A 1 99 ? -1.468 -8.023 2.945 1 93.94 99 ASN A C 1
ATOM 812 O O . ASN A 1 99 ? -0.917 -8.984 2.398 1 93.94 99 ASN A O 1
ATOM 816 N N . LEU A 1 100 ? -0.836 -6.992 3.342 1 96.56 100 LEU A N 1
ATOM 817 C CA . LEU A 1 100 ? 0.611 -6.883 3.193 1 96.56 100 LEU A CA 1
ATOM 818 C C . LEU A 1 100 ? 1.325 -7.969 3.988 1 96.56 100 LEU A C 1
ATOM 820 O O . LEU A 1 100 ? 2.254 -8.602 3.482 1 96.56 100 LEU A O 1
ATOM 824 N N . ASN A 1 101 ? 0.888 -8.227 5.227 1 96.88 101 ASN A N 1
ATOM 825 C CA . ASN A 1 101 ? 1.476 -9.266 6.062 1 96.88 101 ASN A CA 1
ATOM 826 C C . ASN A 1 101 ? 1.325 -10.648 5.426 1 96.88 101 ASN A C 1
ATOM 828 O O . ASN A 1 101 ? 2.252 -11.453 5.461 1 96.88 101 ASN A O 1
ATOM 832 N N . ARG A 1 102 ? 0.179 -10.867 4.859 1 95.25 102 ARG A N 1
ATOM 833 C CA . ARG A 1 102 ? -0.054 -12.133 4.164 1 95.25 102 ARG A CA 1
ATOM 834 C C . ARG A 1 102 ? 0.899 -12.289 2.986 1 95.25 102 ARG A C 1
ATOM 836 O O . ARG A 1 102 ? 1.476 -13.367 2.789 1 95.25 102 ARG A O 1
ATOM 843 N N . SER A 1 103 ? 1.063 -11.289 2.221 1 96.31 103 SER A N 1
ATOM 844 C CA . SER A 1 103 ? 1.955 -11.32 1.067 1 96.31 103 SER A CA 1
ATOM 845 C C . SER A 1 103 ? 3.4 -11.547 1.492 1 96.31 103 SER A C 1
ATOM 847 O O . SER A 1 103 ? 4.117 -12.336 0.871 1 96.31 103 SER A O 1
ATOM 849 N N . ILE A 1 104 ? 3.826 -10.859 2.514 1 97.25 104 ILE A N 1
ATOM 850 C CA . ILE A 1 104 ? 5.188 -10.992 3.018 1 97.25 104 ILE A CA 1
ATOM 851 C C . ILE A 1 104 ? 5.426 -12.43 3.482 1 97.25 104 ILE A C 1
ATOM 853 O O . ILE A 1 104 ? 6.445 -13.031 3.145 1 97.25 104 ILE A O 1
ATOM 857 N N . ALA A 1 105 ? 4.512 -13.031 4.219 1 96.75 105 ALA A N 1
ATOM 858 C CA . ALA A 1 105 ? 4.637 -14.414 4.68 1 96.75 105 ALA A CA 1
ATOM 859 C C . ALA A 1 105 ? 4.762 -15.375 3.502 1 96.75 105 ALA A C 1
ATOM 861 O O . ALA A 1 105 ? 5.578 -16.297 3.529 1 96.75 105 ALA A O 1
ATOM 862 N N . ARG A 1 106 ? 3.977 -15.141 2.496 1 94.06 106 ARG A N 1
ATOM 863 C CA . ARG A 1 106 ? 4.012 -15.984 1.309 1 94.06 106 ARG A CA 1
ATOM 864 C C . ARG A 1 106 ? 5.355 -15.875 0.594 1 94.06 106 ARG A C 1
ATOM 866 O O . ARG A 1 106 ? 5.926 -16.875 0.173 1 94.06 106 ARG A O 1
ATOM 873 N N . LEU A 1 107 ? 5.828 -14.672 0.465 1 95.88 107 LEU A N 1
ATOM 874 C CA . LEU A 1 107 ? 7.105 -14.453 -0.205 1 95.88 107 LEU A CA 1
ATOM 875 C C . LEU A 1 107 ? 8.25 -15.086 0.584 1 95.88 107 LEU A C 1
ATOM 877 O O . LEU A 1 107 ? 9.125 -15.727 0.007 1 95.88 107 LEU A O 1
ATOM 881 N N . GLU A 1 108 ? 8.234 -14.898 1.858 1 96.81 108 GLU A N 1
ATOM 882 C CA . GLU A 1 108 ? 9.273 -15.477 2.701 1 96.81 108 GLU A CA 1
ATOM 883 C C . GLU A 1 108 ? 9.281 -17 2.6 1 96.81 108 GLU A C 1
ATOM 885 O O . GLU A 1 108 ? 10.352 -17.609 2.537 1 96.81 108 GLU A O 1
ATOM 890 N N . HIS A 1 109 ? 8.117 -17.594 2.627 1 95.5 109 HIS A N 1
ATOM 891 C CA . HIS A 1 109 ? 8.016 -19.031 2.467 1 95.5 109 HIS A CA 1
ATOM 892 C C . HIS A 1 109 ? 8.594 -19.484 1.131 1 95.5 109 HIS A C 1
ATOM 894 O O . HIS A 1 109 ? 9.367 -20.438 1.074 1 95.5 109 HIS A O 1
ATOM 900 N N . LYS A 1 110 ? 8.227 -18.812 0.082 1 94.38 110 LYS A N 1
ATOM 901 C CA . LYS A 1 110 ? 8.711 -19.172 -1.246 1 94.38 110 LYS A CA 1
ATOM 902 C C . LYS A 1 110 ? 10.227 -19.031 -1.342 1 94.38 110 LYS A C 1
ATOM 904 O O . LYS A 1 110 ? 10.906 -19.875 -1.921 1 94.38 110 LYS A O 1
ATOM 909 N N . ILE A 1 111 ? 10.734 -17.938 -0.792 1 97.06 111 ILE A N 1
ATOM 910 C CA . ILE A 1 111 ? 12.172 -17.703 -0.796 1 97.06 111 ILE A CA 1
ATOM 911 C C . ILE A 1 111 ? 12.875 -18.828 -0.03 1 97.06 111 ILE A C 1
ATOM 913 O O . ILE A 1 111 ? 13.93 -19.312 -0.449 1 97.06 111 ILE A O 1
ATOM 917 N N . ARG A 1 112 ? 12.289 -19.297 1.045 1 96.81 112 ARG A N 1
ATOM 918 C CA . ARG A 1 112 ? 12.852 -20.422 1.803 1 96.81 112 ARG A CA 1
ATOM 919 C C . ARG A 1 112 ? 12.938 -21.672 0.946 1 96.81 112 ARG A C 1
ATOM 921 O O . ARG A 1 112 ? 13.898 -22.438 1.059 1 96.81 112 ARG A O 1
ATOM 928 N N . LEU A 1 113 ? 11.945 -21.891 0.117 1 94.88 113 LEU A N 1
ATOM 929 C CA . LEU A 1 113 ? 11.961 -23.047 -0.776 1 94.88 113 LEU A CA 1
ATOM 930 C C . LEU A 1 113 ? 13.141 -22.969 -1.747 1 94.88 113 LEU A C 1
ATOM 932 O O . LEU A 1 113 ? 13.758 -23.984 -2.074 1 94.88 113 LEU A O 1
ATOM 936 N N . TYR A 1 114 ? 13.422 -21.734 -2.158 1 96.12 114 TYR A N 1
ATOM 937 C CA . TYR A 1 114 ? 14.586 -21.562 -3.021 1 96.12 114 TYR A CA 1
ATOM 938 C C . TYR A 1 114 ? 15.875 -21.844 -2.262 1 96.12 114 TYR A C 1
ATOM 940 O O . TYR A 1 114 ? 16.75 -22.562 -2.756 1 96.12 114 TYR A O 1
ATOM 948 N N . GLU A 1 115 ? 15.945 -21.297 -1.121 1 96.81 115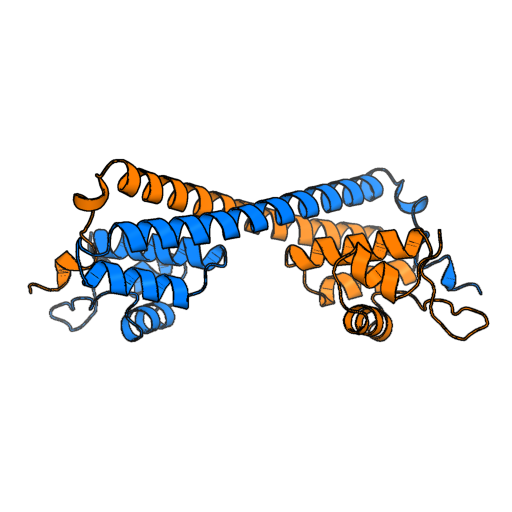 GLU A N 1
ATOM 949 C CA . GLU A 1 115 ? 17.156 -21.406 -0.313 1 96.81 115 GLU A CA 1
ATOM 950 C C . GLU A 1 115 ? 17.438 -22.844 0.079 1 96.81 115 GLU A C 1
ATOM 952 O O . GLU A 1 115 ? 18.578 -23.281 0.133 1 96.81 115 GLU A O 1
ATOM 957 N N . SER A 1 116 ? 16.406 -23.641 0.271 1 95.12 116 SER A N 1
ATOM 958 C CA . SER A 1 116 ? 16.562 -25.031 0.694 1 95.12 116 SER A CA 1
ATOM 959 C C . SER A 1 116 ? 16.719 -25.953 -0.505 1 95.12 116 SER A C 1
ATOM 961 O O . SER A 1 116 ? 17.109 -27.125 -0.352 1 95.12 116 SER A O 1
ATOM 963 N N . GLY A 1 117 ? 16.375 -25.484 -1.719 1 92.75 117 GLY A N 1
ATOM 964 C CA . GLY A 1 117 ? 16.391 -26.297 -2.92 1 92.75 117 GLY A CA 1
ATOM 965 C C . GLY A 1 117 ? 15.086 -27.031 -3.156 1 92.75 117 GLY A C 1
ATOM 966 O O . GLY A 1 117 ? 14.906 -27.672 -4.199 1 92.75 117 GLY A O 1
ATOM 967 N N . GLU A 1 118 ? 14.141 -26.859 -2.213 1 92.75 118 GLU A N 1
ATOM 968 C CA . GLU A 1 118 ? 12.867 -27.562 -2.295 1 92.75 118 GLU A CA 1
ATOM 969 C C . GLU A 1 118 ? 12.008 -27.016 -3.43 1 92.75 118 GLU A C 1
ATOM 971 O O . GLU A 1 118 ? 11.039 -27.656 -3.848 1 92.75 118 GLU A O 1
ATOM 976 N N . ILE A 1 119 ? 12.422 -25.906 -3.986 1 92.19 119 ILE A N 1
ATOM 977 C CA . ILE A 1 119 ? 11.656 -25.281 -5.059 1 92.19 119 ILE A CA 1
ATOM 978 C C . ILE A 1 119 ? 11.617 -26.203 -6.277 1 92.19 119 ILE A C 1
ATOM 980 O O . ILE A 1 119 ? 10.672 -26.156 -7.062 1 92.19 119 ILE A O 1
ATOM 984 N N . LYS A 1 120 ? 12.562 -26.969 -6.457 1 87.75 120 LYS A N 1
ATOM 985 C CA . LYS A 1 120 ? 12.656 -27.875 -7.594 1 87.75 120 LYS A CA 1
ATOM 986 C C . LYS A 1 120 ? 11.562 -28.938 -7.535 1 87.75 120 LYS A C 1
ATOM 988 O O . LYS A 1 120 ? 11.188 -29.5 -8.562 1 87.75 120 LYS A O 1
ATOM 993 N N . GLN A 1 121 ? 10.945 -29.141 -6.383 1 79.44 121 GLN A N 1
ATOM 994 C CA . GLN A 1 121 ? 9.867 -30.109 -6.191 1 79.44 121 GLN A CA 1
ATOM 995 C C . GLN A 1 121 ? 8.508 -29.453 -6.402 1 79.44 121 GLN A C 1
ATOM 997 O O . GLN A 1 121 ? 7.504 -30.141 -6.598 1 79.44 121 GLN A O 1
ATOM 1002 N N . HIS A 1 122 ? 8.469 -28.219 -6.383 1 67.62 122 HIS A N 1
ATOM 1003 C CA . HIS A 1 122 ? 7.219 -27.469 -6.414 1 67.62 122 HIS A CA 1
ATOM 1004 C C . HIS A 1 122 ? 6.961 -26.891 -7.801 1 67.62 122 HIS A C 1
ATOM 1006 O O . HIS A 1 122 ? 5.922 -26.266 -8.039 1 67.62 122 HIS A O 1
ATOM 1012 N N . LYS A 1 123 ? 7.758 -27.234 -8.852 1 60.84 123 LYS A N 1
ATOM 1013 C CA . LYS A 1 123 ? 7.633 -26.688 -10.203 1 60.84 123 LYS A CA 1
ATOM 1014 C C . LYS A 1 123 ? 6.438 -27.297 -10.93 1 60.84 123 LYS A C 1
ATOM 1016 O O . LYS A 1 123 ? 6.562 -28.344 -11.586 1 60.84 123 LYS A O 1
ATOM 1021 N N . ARG A 1 124 ? 5.125 -26.938 -10.5 1 65 124 ARG A N 1
ATOM 1022 C CA . ARG A 1 124 ? 4.164 -27.734 -11.258 1 65 124 ARG A CA 1
ATOM 1023 C C . ARG A 1 124 ? 3.225 -26.828 -12.062 1 65 124 ARG A C 1
ATOM 1025 O O . ARG A 1 124 ? 2.574 -27.297 -13 1 65 124 ARG A O 1
ATOM 1032 N N . TYR A 1 125 ? 3.242 -25.547 -11.836 1 66.19 125 TYR A N 1
ATOM 1033 C CA . TYR A 1 125 ? 2.09 -24.891 -12.438 1 66.19 125 TYR A CA 1
ATOM 1034 C C . TYR A 1 125 ? 2.336 -24.594 -13.914 1 66.19 125 TYR A C 1
ATOM 1036 O O . TYR A 1 125 ? 1.4 -24.594 -14.719 1 66.19 125 TYR A O 1
ATOM 1044 N N . PHE A 1 126 ? 3.545 -24.375 -14.367 1 67.69 126 PHE A N 1
ATOM 1045 C CA . PHE A 1 126 ? 3.775 -24.125 -15.789 1 67.69 126 PHE A CA 1
ATOM 1046 C C . PHE A 1 126 ? 4.105 -25.406 -16.516 1 67.69 126 PHE A C 1
ATOM 1048 O O . PHE A 1 126 ? 3.938 -25.5 -17.734 1 67.69 126 PHE A O 1
ATOM 1055 N N . THR A 1 127 ? 4.605 -26.312 -15.781 1 60.31 127 THR A N 1
ATOM 1056 C CA . THR A 1 127 ? 5.043 -27.547 -16.438 1 60.31 127 THR A CA 1
ATOM 1057 C C . THR A 1 127 ? 3.854 -28.469 -16.719 1 60.31 127 THR A C 1
ATOM 1059 O O . THR A 1 127 ? 3.885 -29.266 -17.656 1 60.31 127 THR A O 1
ATOM 1062 N N . GLU A 1 128 ? 2.939 -28.344 -15.906 1 58.25 128 GLU A N 1
ATOM 1063 C CA . GLU A 1 128 ? 1.845 -29.312 -16.016 1 58.25 128 GLU A CA 1
ATOM 1064 C C . GLU A 1 128 ? 1.04 -29.094 -17.281 1 58.25 128 GLU A C 1
ATOM 1066 O O . GLU A 1 128 ? 0.434 -30.031 -17.812 1 58.25 128 GLU A O 1
ATOM 1071 N N . TYR A 1 129 ? 1.11 -27.859 -17.859 1 57.19 129 TYR A N 1
ATOM 1072 C CA . TYR A 1 129 ? 0.28 -27.672 -19.031 1 57.19 129 TYR A CA 1
ATOM 1073 C C . TYR A 1 129 ? 1.127 -27.672 -20.297 1 57.19 129 TYR A C 1
ATOM 1075 O O . TYR A 1 129 ? 0.608 -27.875 -21.406 1 57.19 129 TYR A O 1
ATOM 1083 N N . ASN A 1 130 ? 2.395 -27.328 -20.312 1 50.28 130 ASN A N 1
ATOM 1084 C CA . ASN A 1 130 ? 3.166 -27.281 -21.547 1 50.28 130 ASN A CA 1
ATOM 1085 C C . ASN A 1 130 ? 3.209 -28.641 -22.234 1 50.28 130 ASN A C 1
ATOM 1087 O O . ASN A 1 130 ? 3.451 -28.719 -23.438 1 50.28 130 ASN A O 1
ATOM 1091 N N . GLY A 1 131 ? 3.447 -29.703 -21.609 1 39.53 131 GLY A N 1
ATOM 1092 C CA . GLY A 1 131 ? 3.678 -30.922 -22.375 1 39.53 131 GLY A CA 1
ATOM 1093 C C . GLY A 1 131 ? 2.436 -31.422 -23.094 1 39.53 131 GLY A C 1
ATOM 1094 O O . GLY A 1 131 ? 2.473 -32.469 -23.766 1 39.53 131 GLY A O 1
ATOM 1095 N N . ARG A 1 132 ? 1.236 -30.938 -22.859 1 37.06 132 ARG A N 1
ATOM 1096 C CA . ARG A 1 132 ? 0.203 -31.578 -23.656 1 37.06 132 ARG A CA 1
ATOM 1097 C C . ARG A 1 132 ? -0.003 -30.859 -24.984 1 37.06 132 ARG A C 1
ATOM 1099 O O . ARG A 1 132 ? 0.165 -29.641 -25.062 1 37.06 132 ARG A O 1
ATOM 1106 N N . MET B 1 1 ? -9.141 -30.312 -7.352 1 77.75 1 MET B N 1
ATOM 1107 C CA . MET B 1 1 ? -10.383 -30.156 -8.109 1 77.75 1 MET B CA 1
ATOM 1108 C C . MET B 1 1 ? -10.234 -29.062 -9.156 1 77.75 1 MET B C 1
ATOM 1110 O O . MET B 1 1 ? -9.656 -28 -8.883 1 77.75 1 MET B O 1
ATOM 1114 N N . ASN B 1 2 ? -10.648 -29.391 -10.414 1 88.5 2 ASN B N 1
ATOM 1115 C CA . ASN B 1 2 ? -10.625 -28.406 -11.492 1 88.5 2 ASN B CA 1
ATOM 1116 C C . ASN B 1 2 ? -11.766 -27.406 -11.359 1 88.5 2 ASN B C 1
ATOM 1118 O O . ASN B 1 2 ? -12.914 -27.781 -11.125 1 88.5 2 ASN B O 1
ATOM 1122 N N . LEU B 1 3 ? -11.352 -26.172 -11.422 1 92.88 3 LEU B N 1
ATOM 1123 C CA . LEU B 1 3 ? -12.367 -25.125 -11.305 1 92.88 3 LEU B CA 1
ATOM 1124 C C . LEU B 1 3 ? -12.562 -24.406 -12.625 1 92.88 3 LEU B C 1
ATOM 1126 O O . LEU B 1 3 ? -11.625 -24.266 -13.414 1 92.88 3 LEU B O 1
ATOM 1130 N N . THR B 1 4 ? -13.82 -23.984 -12.836 1 92.94 4 THR B N 1
ATOM 1131 C CA . THR B 1 4 ? -14.117 -23.125 -13.984 1 92.94 4 THR B CA 1
ATOM 1132 C C .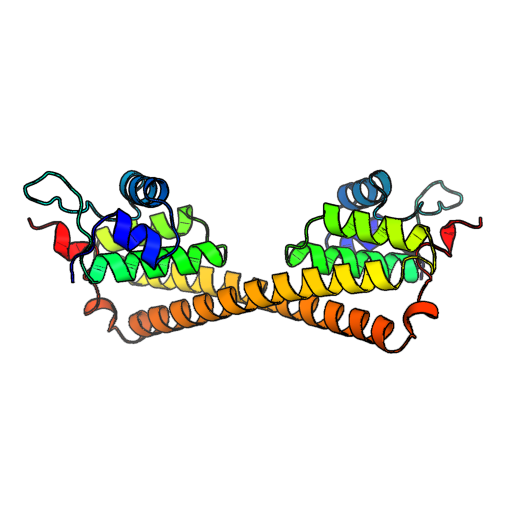 THR B 1 4 ? -13.633 -21.703 -13.727 1 92.94 4 THR B C 1
ATOM 1134 O O . THR B 1 4 ? -13.289 -21.344 -12.594 1 92.94 4 THR B O 1
ATOM 1137 N N . ILE B 1 5 ? -13.68 -20.906 -14.852 1 94.06 5 ILE B N 1
ATOM 1138 C CA . ILE B 1 5 ? -13.242 -19.531 -14.734 1 94.06 5 ILE B CA 1
ATOM 1139 C C . ILE B 1 5 ? -14.148 -18.781 -13.766 1 94.06 5 ILE B C 1
ATOM 1141 O O . ILE B 1 5 ? -13.695 -17.906 -13.008 1 94.06 5 ILE B O 1
ATOM 1145 N N . THR B 1 6 ? -15.422 -19.062 -13.742 1 94.81 6 THR B N 1
ATOM 1146 C CA . THR B 1 6 ? -16.375 -18.438 -12.844 1 94.81 6 THR B CA 1
ATOM 1147 C C . THR B 1 6 ? -16.094 -18.797 -11.391 1 94.81 6 THR B C 1
ATOM 1149 O O . THR B 1 6 ? -16.094 -17.938 -10.516 1 94.81 6 THR B O 1
ATOM 1152 N N . GLN B 1 7 ? -15.797 -20.016 -11.156 1 95.56 7 GLN B N 1
ATOM 1153 C CA . GLN B 1 7 ? -15.508 -20.484 -9.805 1 95.56 7 GLN B CA 1
ATOM 1154 C C . GLN B 1 7 ? -14.211 -19.891 -9.273 1 95.56 7 GLN B C 1
ATOM 1156 O O . GLN B 1 7 ? -14.133 -19.5 -8.109 1 95.56 7 GLN B O 1
ATOM 1161 N N . VAL B 1 8 ? -13.234 -19.875 -10.141 1 95.94 8 VAL B N 1
ATOM 1162 C CA . VAL B 1 8 ? -11.961 -19.266 -9.758 1 95.94 8 VAL B CA 1
ATOM 1163 C C . VAL B 1 8 ? -12.156 -17.781 -9.469 1 95.94 8 VAL B C 1
ATOM 1165 O O . VAL B 1 8 ? -11.625 -17.266 -8.484 1 95.94 8 VAL B O 1
ATOM 1168 N N . SER B 1 9 ? -12.852 -17.109 -10.305 1 96.38 9 SER B N 1
ATOM 1169 C CA . SER B 1 9 ? -13.156 -15.688 -10.141 1 96.38 9 SER B CA 1
ATOM 1170 C C . SER B 1 9 ? -13.789 -15.414 -8.781 1 96.38 9 SER B C 1
ATOM 1172 O O . SER B 1 9 ? -13.367 -14.492 -8.078 1 96.38 9 SER B O 1
ATOM 1174 N N . GLU B 1 10 ? -14.695 -16.188 -8.391 1 96.25 10 GLU B N 1
ATOM 1175 C CA . GLU B 1 10 ? -15.391 -16.016 -7.121 1 96.25 10 GLU B CA 1
ATOM 1176 C C . GLU B 1 10 ? -14.484 -16.375 -5.945 1 96.25 10 GLU B C 1
ATOM 1178 O O . GLU B 1 10 ? -14.445 -15.648 -4.945 1 96.25 10 GLU B O 1
ATOM 1183 N N . LYS B 1 11 ? -13.781 -17.422 -6.133 1 95.75 11 LYS B N 1
ATOM 1184 C CA . LYS B 1 11 ? -12.93 -17.922 -5.066 1 95.75 11 LYS B CA 1
ATOM 1185 C C . LYS B 1 11 ? -11.852 -16.906 -4.688 1 95.75 11 LYS B C 1
ATOM 1187 O O . LYS B 1 11 ? -11.547 -16.734 -3.506 1 95.75 11 LYS B O 1
ATOM 1192 N N . TYR B 1 12 ? -11.289 -16.234 -5.672 1 95.31 12 TYR B N 1
ATOM 1193 C CA . TYR B 1 12 ? -10.141 -15.367 -5.41 1 95.31 12 TYR B CA 1
ATOM 1194 C C . TYR B 1 12 ? -10.516 -13.898 -5.594 1 95.31 12 TYR B C 1
ATOM 1196 O O . TYR B 1 12 ? -9.648 -13.023 -5.559 1 95.31 12 TYR B O 1
ATOM 1204 N N . ASN B 1 13 ? -11.773 -13.68 -5.789 1 94.62 13 ASN B N 1
ATOM 1205 C CA . ASN B 1 13 ? -12.312 -12.328 -5.902 1 94.62 13 ASN B CA 1
ATOM 1206 C C . ASN B 1 13 ? -11.586 -11.516 -6.965 1 94.62 13 ASN B C 1
ATOM 1208 O O . ASN B 1 13 ? -11.125 -10.406 -6.699 1 94.62 13 ASN B O 1
ATOM 1212 N N . ILE B 1 14 ? -11.5 -12.125 -8.164 1 95.75 14 ILE B N 1
ATOM 1213 C CA . ILE B 1 14 ? -10.969 -11.477 -9.359 1 95.75 14 ILE B CA 1
ATOM 1214 C C . ILE B 1 14 ? -11.906 -11.719 -10.539 1 95.75 14 ILE B C 1
ATOM 1216 O O . ILE B 1 14 ? -12.633 -12.719 -10.57 1 95.75 14 ILE B O 1
ATOM 1220 N N . THR B 1 15 ? -11.898 -10.844 -11.461 1 96.75 15 THR B N 1
ATOM 1221 C CA . THR B 1 15 ? -12.852 -10.977 -12.555 1 96.75 15 THR B CA 1
ATOM 1222 C C . THR B 1 15 ? -12.352 -11.984 -13.586 1 96.75 15 THR B C 1
ATOM 1224 O O . THR B 1 15 ? -11.141 -12.188 -13.734 1 96.75 15 THR B O 1
ATOM 1227 N N . PRO B 1 16 ? -13.305 -12.547 -14.297 1 96.19 16 PRO B N 1
ATOM 1228 C CA . PRO B 1 16 ? -12.891 -13.398 -15.422 1 96.19 16 PRO B CA 1
ATOM 1229 C C . PRO B 1 16 ? -12.008 -12.656 -16.422 1 96.19 16 PRO B C 1
ATOM 1231 O O . PRO B 1 16 ? -11.062 -13.234 -16.969 1 96.19 16 PRO B O 1
ATOM 1234 N N . ASP B 1 17 ? -12.281 -11.43 -16.625 1 96.94 17 ASP B N 1
ATOM 1235 C CA . ASP B 1 17 ? -11.484 -10.617 -17.547 1 96.94 17 ASP B CA 1
ATOM 1236 C C . ASP B 1 17 ? -10.047 -10.5 -17.062 1 96.94 17 ASP B C 1
ATOM 1238 O O . ASP B 1 17 ? -9.109 -10.547 -17.859 1 96.94 17 ASP B O 1
ATOM 1242 N N . THR B 1 18 ? -9.867 -10.422 -15.82 1 96.69 18 THR B N 1
ATOM 1243 C CA . THR B 1 18 ? -8.523 -10.352 -15.258 1 96.69 18 THR B CA 1
ATOM 1244 C C . THR B 1 18 ? -7.777 -11.672 -15.469 1 96.69 18 THR B C 1
ATOM 1246 O O . THR B 1 18 ? -6.594 -11.672 -15.812 1 96.69 18 THR B O 1
ATOM 1249 N N . LEU B 1 19 ? -8.516 -12.734 -15.289 1 95.94 19 LEU B N 1
ATOM 1250 C CA . LEU B 1 19 ? -7.918 -14.047 -15.523 1 95.94 19 LEU B CA 1
ATOM 1251 C C . LEU B 1 19 ? -7.488 -14.195 -16.984 1 95.94 19 LEU B C 1
ATOM 1253 O O . LEU B 1 19 ? -6.395 -14.688 -17.266 1 95.94 19 LEU B O 1
ATOM 1257 N N . ARG B 1 20 ? -8.32 -13.805 -17.906 1 93.94 20 ARG B N 1
ATOM 1258 C CA . ARG B 1 20 ? -7.996 -13.859 -19.328 1 93.94 20 ARG B CA 1
ATOM 1259 C C . ARG B 1 20 ? -6.832 -12.93 -19.656 1 93.94 20 ARG B C 1
ATOM 1261 O O . ARG B 1 20 ? -5.969 -13.273 -20.469 1 93.94 20 ARG B O 1
ATOM 1268 N N . TYR B 1 21 ? -6.848 -11.828 -19 1 96.88 21 TYR B N 1
ATOM 1269 C CA . TYR B 1 21 ? -5.742 -10.891 -19.172 1 96.88 21 TYR B CA 1
ATOM 1270 C C . TYR B 1 21 ? -4.426 -11.516 -18.719 1 96.88 21 TYR B C 1
ATOM 1272 O O . TYR B 1 21 ? -3.416 -11.422 -19.422 1 96.88 21 TYR B O 1
ATOM 1280 N N . TYR B 1 22 ? -4.445 -12.164 -17.562 1 95.5 22 TYR B N 1
ATOM 1281 C CA . TYR B 1 22 ? -3.248 -12.805 -17.031 1 95.5 22 TYR B CA 1
ATOM 1282 C C . TYR B 1 22 ? -2.742 -13.891 -17.969 1 95.5 22 TYR B C 1
ATOM 1284 O O . TYR B 1 22 ? -1.534 -14.109 -18.078 1 95.5 22 TYR B O 1
ATOM 1292 N N . GLU B 1 23 ? -3.652 -14.594 -18.578 1 93.62 23 GLU B N 1
ATOM 1293 C CA . GLU B 1 23 ? -3.254 -15.586 -19.578 1 93.62 23 GLU B CA 1
ATOM 1294 C C . GLU B 1 23 ? -2.633 -14.93 -20.797 1 93.62 23 GLU B C 1
ATOM 1296 O O . GLU B 1 23 ? -1.592 -15.375 -21.297 1 93.62 23 GLU B O 1
ATOM 1301 N N . ARG B 1 24 ? -3.242 -13.891 -21.25 1 94.44 24 ARG B N 1
ATOM 1302 C CA . ARG B 1 24 ? -2.818 -13.188 -22.469 1 94.44 24 ARG B CA 1
ATOM 1303 C C . ARG B 1 24 ? -1.408 -12.633 -22.312 1 94.44 24 ARG B C 1
ATOM 1305 O O . ARG B 1 24 ? -0.606 -12.695 -23.25 1 94.44 24 ARG B O 1
ATOM 1312 N N . ILE B 1 25 ? -1.077 -12.195 -21.203 1 95.06 25 ILE B N 1
ATOM 1313 C CA . ILE B 1 25 ? 0.199 -11.516 -21.031 1 95.06 25 ILE B CA 1
ATOM 1314 C C . ILE B 1 25 ? 1.257 -12.508 -20.547 1 95.06 25 ILE B C 1
ATOM 1316 O O . ILE B 1 25 ? 2.387 -12.117 -20.25 1 95.06 25 ILE B O 1
ATOM 1320 N N . GLY B 1 26 ? 0.897 -13.727 -20.281 1 92.12 26 GLY B N 1
ATOM 1321 C CA . GLY B 1 26 ? 1.869 -14.766 -19.984 1 92.12 26 GLY B CA 1
ATOM 1322 C C . GLY B 1 26 ? 2.049 -15 -18.5 1 92.12 26 GLY B C 1
ATOM 1323 O O . GLY B 1 26 ? 2.918 -15.773 -18.078 1 92.12 26 GLY B O 1
ATOM 1324 N N . LEU B 1 27 ? 1.267 -14.414 -17.703 1 94.5 27 LEU B N 1
ATOM 1325 C CA . LEU B 1 27 ? 1.324 -14.617 -16.266 1 94.5 27 LEU B CA 1
ATOM 1326 C C . LEU B 1 27 ? 0.739 -15.969 -15.875 1 94.5 27 LEU B C 1
ATOM 1328 O O . LEU B 1 27 ? 1.158 -16.578 -14.883 1 94.5 27 LEU B O 1
ATOM 1332 N N . LEU B 1 28 ? -0.235 -16.391 -16.547 1 92.06 28 LEU B N 1
ATOM 1333 C CA . LEU B 1 28 ? -0.77 -17.75 -16.453 1 92.06 28 LEU B CA 1
ATOM 1334 C C . LEU B 1 28 ? -0.363 -18.578 -17.656 1 92.06 28 LEU B C 1
ATOM 1336 O O . LEU B 1 28 ? -0.217 -18.062 -18.766 1 92.06 28 LEU B O 1
ATOM 1340 N N . PRO B 1 29 ? -0.154 -19.797 -17.328 1 86.19 29 PRO B N 1
ATOM 1341 C CA . PRO B 1 29 ? 0.078 -20.672 -18.484 1 86.19 29 PRO B CA 1
ATOM 1342 C C . PRO B 1 29 ? -1.158 -20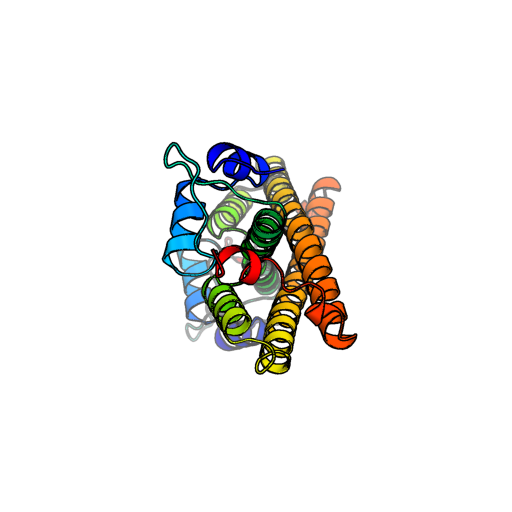.812 -19.375 1 86.19 29 PRO B C 1
ATOM 1344 O O . PRO B 1 29 ? -2.238 -20.344 -19.016 1 86.19 29 PRO B O 1
ATOM 1347 N N . LYS B 1 30 ? -0.871 -21.391 -20.484 1 83.88 30 LYS B N 1
ATOM 1348 C CA . LYS B 1 30 ? -2.031 -21.734 -21.312 1 83.88 30 LYS B CA 1
ATOM 1349 C C . LYS B 1 30 ? -2.969 -22.688 -20.578 1 83.88 30 LYS B C 1
ATOM 1351 O O . LYS B 1 30 ? -2.596 -23.812 -20.266 1 83.88 30 LYS B O 1
ATOM 1356 N N . VAL B 1 31 ? -4.113 -22.203 -20.281 1 83.06 31 VAL B N 1
ATOM 1357 C CA . VAL B 1 31 ? -5.07 -22.969 -19.484 1 83.06 31 VAL B CA 1
ATOM 1358 C C . VAL B 1 31 ? -5.836 -23.938 -20.391 1 83.06 31 VAL B C 1
ATOM 1360 O O . VAL B 1 31 ? -6.348 -23.531 -21.438 1 83.06 31 VAL B O 1
ATOM 1363 N N . PRO B 1 32 ? -5.797 -25.188 -19.969 1 82.38 32 PRO B N 1
ATOM 1364 C CA . PRO B 1 32 ? -6.496 -26.156 -20.812 1 82.38 32 PRO B CA 1
ATOM 1365 C C . PRO B 1 32 ? -8 -25.906 -20.891 1 82.38 32 PRO B C 1
ATOM 1367 O O . PRO B 1 32 ? -8.547 -25.172 -20.047 1 82.38 32 PRO B O 1
ATOM 1370 N N . ARG B 1 33 ? -8.594 -26.484 -21.859 1 84.94 33 ARG B N 1
ATOM 1371 C CA . ARG B 1 33 ? -10.023 -26.344 -22.094 1 84.94 33 ARG B CA 1
ATOM 1372 C C . ARG B 1 33 ? -10.727 -27.688 -21.984 1 84.94 33 ARG B C 1
ATOM 1374 O O . ARG B 1 33 ? -10.148 -28.734 -22.312 1 84.94 33 ARG B O 1
ATOM 1381 N N . GLN B 1 34 ? -11.906 -27.625 -21.469 1 82.75 34 GLN B N 1
ATOM 1382 C CA . GLN B 1 34 ? -12.758 -28.812 -21.453 1 82.75 34 GLN B CA 1
ATOM 1383 C C . GLN B 1 34 ? -13.297 -29.109 -22.859 1 82.75 34 GLN B C 1
ATOM 1385 O O . GLN B 1 34 ? -13 -28.375 -23.812 1 82.75 34 GLN B O 1
ATOM 1390 N N . SER B 1 35 ? -13.93 -30.312 -22.891 1 85.75 35 SER B N 1
ATOM 1391 C CA . SER B 1 35 ? -14.5 -30.719 -24.172 1 85.75 35 SER B CA 1
ATOM 1392 C C . SER B 1 35 ? -15.484 -29.688 -24.703 1 85.75 35 SER B C 1
ATOM 1394 O O . SER B 1 35 ? -15.664 -29.547 -25.906 1 85.75 35 SER B O 1
ATOM 1396 N N . ASN B 1 36 ? -16.016 -28.953 -23.844 1 86.75 36 ASN B N 1
ATOM 1397 C CA . ASN B 1 36 ? -17 -27.953 -24.234 1 86.75 36 ASN B CA 1
ATOM 1398 C C . ASN B 1 36 ? -16.344 -26.609 -24.578 1 86.75 36 ASN B C 1
ATOM 1400 O O . ASN B 1 36 ? -17.031 -25.641 -24.875 1 86.75 36 ASN B O 1
ATOM 1404 N N . GLY B 1 37 ? -15.07 -26.516 -24.453 1 84.25 37 GLY B N 1
ATOM 1405 C CA . GLY B 1 37 ? -14.344 -25.328 -24.844 1 84.25 37 GLY B CA 1
ATOM 1406 C C . GLY B 1 37 ? -14.047 -24.406 -23.672 1 84.25 37 GLY B C 1
ATOM 1407 O O . GLY B 1 37 ? -13.305 -23.438 -23.828 1 84.25 37 GLY B O 1
ATOM 1408 N N . ASN B 1 38 ? -14.594 -24.719 -22.547 1 86.75 38 ASN B N 1
ATOM 1409 C CA . ASN B 1 38 ? -14.406 -23.859 -21.375 1 86.75 38 ASN B CA 1
ATOM 1410 C C . ASN B 1 38 ? -13.086 -24.141 -20.672 1 86.75 38 ASN B C 1
ATOM 1412 O O . ASN B 1 38 ? -12.672 -25.297 -20.562 1 86.75 38 ASN B O 1
ATOM 1416 N N . ARG B 1 39 ? -12.461 -23.125 -20.219 1 86.44 39 ARG B N 1
ATOM 1417 C CA . ARG B 1 39 ? -11.227 -23.266 -19.438 1 86.44 39 ARG B CA 1
ATOM 1418 C C . ARG B 1 39 ? -11.484 -24 -18.125 1 86.44 39 ARG B C 1
ATOM 1420 O O . ARG B 1 39 ? -12.586 -23.938 -17.578 1 86.44 39 ARG B O 1
ATOM 1427 N N . TYR B 1 40 ? -10.57 -24.719 -17.75 1 90.06 40 TYR B N 1
ATOM 1428 C CA . TYR B 1 40 ? -10.586 -25.234 -16.375 1 90.06 40 TYR B CA 1
ATOM 1429 C C . TYR B 1 40 ? -9.234 -25.062 -15.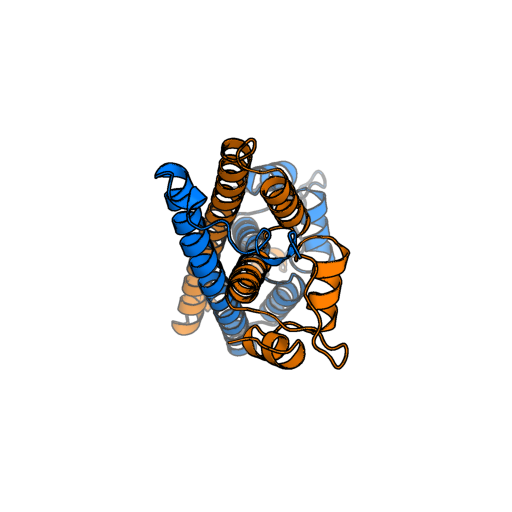711 1 90.06 40 TYR B C 1
ATOM 1431 O O . TYR B 1 40 ? -8.195 -25.094 -16.375 1 90.06 40 TYR B O 1
ATOM 1439 N N . TYR B 1 41 ? -9.242 -24.828 -14.391 1 92.94 41 TYR B N 1
ATOM 1440 C CA . TYR B 1 41 ? -8.062 -24.531 -13.578 1 92.94 41 TYR B CA 1
ATOM 1441 C C . TYR B 1 41 ? -7.828 -25.609 -12.539 1 92.94 41 TYR B C 1
ATOM 1443 O O . TYR B 1 41 ? -8.633 -25.781 -11.617 1 92.94 41 TYR B O 1
ATOM 1451 N N . ASN B 1 42 ? -6.691 -26.25 -12.711 1 90 42 ASN B N 1
ATOM 1452 C CA . ASN B 1 42 ? -6.359 -27.297 -11.742 1 90 42 ASN B CA 1
ATOM 1453 C C . ASN B 1 42 ? -5.734 -26.703 -10.477 1 90 42 ASN B C 1
ATOM 1455 O O . ASN B 1 42 ? -5.59 -25.484 -10.359 1 90 42 ASN B O 1
ATOM 1459 N N . ASP B 1 43 ? -5.371 -27.531 -9.5 1 89.56 43 ASP B N 1
ATOM 1460 C CA . ASP B 1 43 ? -4.891 -27.094 -8.188 1 89.56 43 ASP B CA 1
ATOM 1461 C C . ASP B 1 43 ? -3.617 -26.25 -8.32 1 89.56 43 ASP B C 1
ATOM 1463 O O . ASP B 1 43 ? -3.457 -25.234 -7.645 1 89.56 43 ASP B O 1
ATOM 1467 N N . SER B 1 44 ? -2.742 -26.641 -9.172 1 88.44 44 SER B N 1
ATOM 1468 C CA . SER B 1 44 ? -1.467 -25.938 -9.328 1 88.44 44 SER B CA 1
ATOM 1469 C C . SER B 1 44 ? -1.666 -24.531 -9.867 1 88.44 44 SER B C 1
ATOM 1471 O O . SER B 1 44 ? -1.055 -23.578 -9.375 1 88.44 44 SER B O 1
ATOM 1473 N N . VAL B 1 45 ? -2.529 -24.469 -10.883 1 90.56 45 VAL B N 1
ATOM 1474 C CA . VAL B 1 45 ? -2.801 -23.156 -11.461 1 90.56 45 VAL B CA 1
ATOM 1475 C C . VAL B 1 45 ? -3.543 -22.297 -10.453 1 90.56 45 VAL B C 1
ATOM 1477 O O . VAL B 1 45 ? -3.305 -21.078 -10.375 1 90.56 45 VAL B O 1
ATOM 1480 N N . GLN B 1 46 ? -4.402 -22.891 -9.672 1 92.94 46 GLN B N 1
ATOM 1481 C CA . GLN B 1 46 ? -5.125 -22.141 -8.641 1 92.94 46 GLN B CA 1
ATOM 1482 C C . GLN B 1 46 ? -4.172 -21.594 -7.59 1 92.94 46 GLN B C 1
ATOM 1484 O O . GLN B 1 46 ? -4.316 -20.453 -7.152 1 92.94 46 GLN B O 1
ATOM 1489 N N . GLU B 1 47 ? -3.242 -22.359 -7.203 1 90.94 47 GLU B N 1
ATOM 1490 C CA . GLU B 1 47 ? -2.24 -21.906 -6.242 1 90.94 47 GLU B CA 1
ATOM 1491 C C . GLU B 1 47 ? -1.438 -20.734 -6.797 1 90.94 47 GLU B C 1
ATOM 1493 O O . GLU B 1 47 ? -1.146 -19.781 -6.078 1 90.94 47 GLU B O 1
ATOM 1498 N N . TRP B 1 48 ? -1.135 -20.859 -8.062 1 92.25 48 TRP B N 1
ATOM 1499 C CA . TRP B 1 48 ? -0.401 -19.781 -8.719 1 92.25 48 TRP B CA 1
ATOM 1500 C C . TRP B 1 48 ? -1.239 -18.516 -8.781 1 92.25 48 TRP B C 1
ATOM 1502 O O . TRP B 1 48 ? -0.744 -17.422 -8.484 1 92.25 48 TRP B O 1
ATOM 1512 N N . ILE B 1 49 ? -2.477 -18.688 -9.102 1 94.44 49 ILE B N 1
ATOM 1513 C CA . ILE B 1 49 ? -3.398 -17.547 -9.148 1 94.44 49 ILE B CA 1
ATOM 1514 C C . ILE B 1 49 ? -3.484 -16.891 -7.773 1 94.44 49 ILE B C 1
ATOM 1516 O O . ILE B 1 49 ? -3.434 -15.672 -7.66 1 94.44 49 ILE B O 1
ATOM 1520 N N . GLU B 1 50 ? -3.574 -17.688 -6.758 1 93.5 50 GLU B N 1
ATOM 1521 C CA . GLU B 1 50 ? -3.623 -17.172 -5.398 1 93.5 50 GLU B CA 1
ATOM 1522 C C . GLU B 1 50 ? -2.381 -16.344 -5.082 1 93.5 50 GLU B C 1
ATOM 1524 O O . GLU B 1 50 ? -2.482 -15.258 -4.492 1 93.5 50 GLU B O 1
ATOM 1529 N N . MET B 1 51 ? -1.264 -16.812 -5.527 1 92.31 51 MET B N 1
ATOM 1530 C CA . MET B 1 51 ? -0.01 -16.094 -5.312 1 92.31 51 MET B CA 1
ATOM 1531 C C . MET B 1 51 ? -0.023 -14.758 -6.035 1 92.31 51 MET B C 1
ATOM 1533 O O . MET B 1 51 ? 0.308 -13.727 -5.441 1 92.31 51 MET B O 1
ATOM 1537 N N . ILE B 1 52 ? -0.398 -14.789 -7.277 1 94.75 52 ILE B N 1
ATOM 1538 C CA . ILE B 1 52 ? -0.446 -13.578 -8.086 1 94.75 52 ILE B CA 1
ATOM 1539 C C . ILE B 1 52 ? -1.371 -12.555 -7.43 1 94.75 52 ILE B C 1
ATOM 1541 O O . ILE B 1 52 ? -1.001 -11.391 -7.258 1 94.75 52 ILE B O 1
ATOM 1545 N N . VAL B 1 53 ? -2.557 -13.023 -7.008 1 94.69 53 VAL B N 1
ATOM 1546 C CA . VAL B 1 53 ? -3.559 -12.148 -6.414 1 94.69 53 VAL B CA 1
ATOM 1547 C C . VAL B 1 53 ? -3.012 -11.539 -5.125 1 94.69 53 VAL B C 1
ATOM 1549 O O . VAL B 1 53 ? -3.117 -10.328 -4.91 1 94.69 53 VAL B O 1
ATOM 1552 N N . CYS B 1 54 ? -2.398 -12.336 -4.332 1 93.12 54 CYS B N 1
ATOM 1553 C CA . CYS B 1 54 ? -1.86 -11.883 -3.055 1 93.12 54 CYS B CA 1
ATOM 1554 C C . CYS B 1 54 ? -0.784 -10.828 -3.264 1 93.12 54 CYS B C 1
ATOM 1556 O O . CYS B 1 54 ? -0.831 -9.758 -2.65 1 93.12 54 CYS B O 1
ATOM 1558 N N . LEU B 1 55 ? 0.124 -11.102 -4.188 1 94.75 55 LEU B N 1
ATOM 1559 C CA . LEU B 1 55 ? 1.246 -10.195 -4.402 1 94.75 55 LEU B CA 1
ATOM 1560 C C . LEU B 1 55 ? 0.781 -8.906 -5.074 1 94.75 55 LEU B C 1
ATOM 1562 O O . LEU B 1 55 ? 1.259 -7.816 -4.738 1 94.75 55 LEU B O 1
ATOM 1566 N N . ARG B 1 56 ? -0.185 -9.047 -5.934 1 94.44 56 ARG B N 1
ATOM 1567 C CA . ARG B 1 56 ? -0.757 -7.871 -6.578 1 94.44 56 ARG B CA 1
ATOM 1568 C C . ARG B 1 56 ? -1.443 -6.969 -5.559 1 94.44 56 ARG B C 1
ATOM 1570 O O . ARG B 1 56 ? -1.274 -5.75 -5.59 1 94.44 56 ARG B O 1
ATOM 1577 N N . HIS B 1 57 ? -2.162 -7.57 -4.684 1 91.31 57 HIS B N 1
ATOM 1578 C CA . HIS B 1 57 ? -2.865 -6.812 -3.654 1 91.31 57 HIS B CA 1
ATOM 1579 C C . HIS B 1 57 ? -1.888 -6.043 -2.771 1 91.31 57 HIS B C 1
ATOM 1581 O O . HIS B 1 57 ? -2.219 -4.973 -2.256 1 91.31 57 HIS B O 1
ATOM 1587 N N . SER B 1 58 ? -0.695 -6.543 -2.732 1 92.38 58 SER B N 1
ATOM 1588 C CA . SER B 1 58 ? 0.293 -5.918 -1.858 1 92.38 58 SER B CA 1
ATOM 1589 C C . SER B 1 58 ? 1.146 -4.91 -2.621 1 92.38 58 SER B C 1
ATOM 1591 O O . SER B 1 58 ? 2.064 -4.312 -2.055 1 92.38 58 SER B O 1
ATOM 1593 N N . GLY B 1 59 ? 0.9 -4.809 -3.916 1 90.75 59 GLY B N 1
ATOM 1594 C CA . GLY B 1 59 ? 1.527 -3.736 -4.672 1 90.75 59 GLY B CA 1
ATOM 1595 C C . GLY B 1 59 ? 2.697 -4.207 -5.516 1 90.75 59 GLY B C 1
ATOM 1596 O O . GLY B 1 59 ? 3.436 -3.393 -6.074 1 90.75 59 GLY B O 1
ATOM 1597 N N . VAL B 1 60 ? 2.9 -5.453 -5.625 1 95.5 60 VAL B N 1
ATOM 1598 C CA . VAL B 1 60 ? 3.916 -5.926 -6.562 1 95.5 60 VAL B CA 1
ATOM 1599 C C . VAL B 1 60 ? 3.467 -5.652 -7.996 1 95.5 60 VAL B C 1
ATOM 1601 O O . VAL B 1 60 ? 2.352 -6.004 -8.383 1 95.5 60 VAL B O 1
ATOM 1604 N N . PRO B 1 61 ? 4.34 -5.055 -8.781 1 96.62 61 PRO B N 1
ATOM 1605 C CA . PRO B 1 61 ? 3.936 -4.746 -10.148 1 96.62 61 PRO B CA 1
ATOM 1606 C C . PRO B 1 61 ? 3.725 -6 -11 1 96.62 61 PRO B C 1
ATOM 1608 O O . PRO B 1 61 ? 4.465 -6.977 -10.852 1 96.62 61 PRO B O 1
ATOM 1611 N N . VAL B 1 62 ? 2.764 -5.922 -11.906 1 96.94 62 VAL B N 1
ATOM 1612 C CA . VAL B 1 62 ? 2.443 -7.039 -12.789 1 96.94 62 VAL B CA 1
ATOM 1613 C C . VAL B 1 62 ? 3.66 -7.395 -13.641 1 96.94 62 VAL B C 1
ATOM 1615 O O . VAL B 1 62 ? 3.902 -8.57 -13.93 1 96.94 62 VAL B O 1
ATOM 1618 N N . GLU B 1 63 ? 4.457 -6.379 -13.961 1 96.88 63 GLU B N 1
ATOM 1619 C CA . GLU B 1 63 ? 5.637 -6.586 -14.789 1 96.88 63 GLU B CA 1
ATOM 1620 C C . GLU B 1 63 ? 6.645 -7.504 -14.102 1 96.88 63 GLU B C 1
ATOM 1622 O O . GLU B 1 63 ? 7.289 -8.328 -14.75 1 96.88 63 GLU B O 1
ATOM 1627 N N . LYS B 1 64 ? 6.785 -7.336 -12.828 1 97.62 64 LYS B N 1
ATOM 1628 C CA . LYS B 1 64 ? 7.711 -8.172 -12.07 1 97.62 64 LYS B CA 1
ATOM 1629 C C . LYS B 1 64 ? 7.219 -9.617 -12.008 1 97.62 64 LYS B C 1
ATOM 1631 O O . LYS B 1 64 ? 8.016 -10.555 -12.062 1 97.62 64 LYS B O 1
ATOM 1636 N N . LEU B 1 65 ? 5.914 -9.789 -11.938 1 97.06 65 LEU B N 1
ATOM 1637 C CA . LEU B 1 65 ? 5.34 -11.125 -11.906 1 97.06 65 LEU B CA 1
ATOM 1638 C C . LEU B 1 65 ? 5.473 -11.805 -13.266 1 97.06 65 LEU B C 1
ATOM 1640 O O . LEU B 1 65 ? 5.691 -13.016 -13.336 1 97.06 65 LEU B O 1
ATOM 1644 N N . ILE B 1 66 ? 5.395 -11 -14.297 1 96.38 66 ILE B N 1
ATOM 1645 C CA . ILE B 1 66 ? 5.602 -11.523 -15.641 1 96.38 66 ILE B CA 1
ATOM 1646 C C . ILE B 1 66 ? 7.043 -12.008 -15.789 1 96.38 66 ILE B C 1
ATOM 1648 O O . ILE B 1 66 ? 7.289 -13.102 -16.297 1 96.38 66 ILE B O 1
ATOM 1652 N N . ASP B 1 67 ? 7.945 -11.188 -15.344 1 96.94 67 ASP B N 1
ATOM 1653 C CA . ASP B 1 67 ? 9.352 -11.57 -15.367 1 96.94 67 ASP B CA 1
ATOM 1654 C C . ASP B 1 67 ? 9.57 -12.898 -14.656 1 96.94 67 ASP B C 1
ATOM 1656 O O . ASP B 1 67 ? 10.281 -13.773 -15.164 1 96.94 67 ASP B O 1
ATOM 1660 N N . TYR B 1 68 ? 8.969 -13.016 -13.578 1 96.5 68 TYR B N 1
ATOM 1661 C CA . TYR B 1 68 ? 9.102 -14.227 -12.781 1 96.5 68 TYR B CA 1
ATOM 1662 C C . TYR B 1 68 ? 8.539 -15.43 -13.523 1 96.5 68 TYR B C 1
ATOM 1664 O O . TYR B 1 68 ? 9.195 -16.469 -13.625 1 96.5 68 TYR B O 1
ATOM 1672 N N . ALA B 1 69 ? 7.367 -15.32 -14.062 1 94.06 69 ALA B N 1
ATOM 1673 C CA . ALA B 1 69 ? 6.719 -16.391 -14.812 1 94.06 69 ALA B CA 1
ATOM 1674 C C . ALA B 1 69 ? 7.562 -16.812 -16.016 1 94.06 69 ALA B C 1
ATOM 1676 O O . ALA B 1 69 ? 7.703 -18 -16.297 1 94.06 69 ALA B O 1
ATOM 1677 N N . GLU B 1 70 ? 8.094 -15.828 -16.656 1 94.19 70 GLU B N 1
ATOM 1678 C CA . GLU B 1 70 ? 8.93 -16.109 -17.828 1 94.19 70 GLU B CA 1
ATOM 1679 C C . GLU B 1 70 ? 10.172 -16.906 -17.422 1 94.19 70 GLU B C 1
ATOM 1681 O O . GLU B 1 70 ? 10.562 -17.844 -18.125 1 94.19 70 GLU B O 1
ATOM 1686 N N . MET B 1 71 ? 10.781 -16.516 -16.359 1 95.31 71 MET B N 1
ATOM 1687 C CA . MET B 1 71 ? 11.969 -17.219 -15.891 1 95.31 71 MET B CA 1
ATOM 1688 C C . MET B 1 71 ? 11.625 -18.656 -15.5 1 95.31 71 MET B C 1
ATOM 1690 O O . MET B 1 71 ? 12.406 -19.578 -15.75 1 95.31 71 MET B O 1
ATOM 1694 N N . ILE B 1 72 ? 10.5 -18.844 -14.875 1 92.12 72 ILE B N 1
ATOM 1695 C CA . ILE B 1 72 ? 10.07 -20.188 -14.516 1 92.12 72 ILE B CA 1
ATOM 1696 C C . ILE B 1 72 ? 9.992 -21.062 -15.773 1 92.12 72 ILE B C 1
ATOM 1698 O O . ILE B 1 72 ? 10.445 -22.203 -15.766 1 92.12 72 ILE B O 1
ATOM 1702 N N . GLN B 1 73 ? 9.508 -20.484 -16.812 1 89.44 73 GLN B N 1
ATOM 1703 C CA . GLN B 1 73 ? 9.328 -21.219 -18.062 1 89.44 73 GLN B CA 1
ATOM 1704 C C . GLN B 1 73 ? 10.672 -21.609 -18.672 1 89.44 73 GLN B C 1
ATOM 1706 O O . GLN B 1 73 ? 10.781 -22.609 -19.375 1 89.44 73 GLN B O 1
ATOM 1711 N N . LYS B 1 74 ? 11.672 -20.875 -18.344 1 93.06 74 LYS B N 1
ATOM 1712 C CA . LYS B 1 74 ? 13 -21.109 -18.906 1 93.06 74 LYS B CA 1
ATOM 1713 C C . LYS B 1 74 ? 13.711 -22.25 -18.156 1 93.06 74 LYS B C 1
ATOM 1715 O O . LYS B 1 74 ? 14.75 -22.734 -18.609 1 93.06 74 LYS B O 1
ATOM 1720 N N . GLY B 1 75 ? 13.242 -22.641 -17.031 1 91.19 75 GLY B N 1
ATOM 1721 C CA . GLY B 1 75 ? 13.766 -23.828 -16.359 1 91.19 75 GLY B CA 1
ATOM 1722 C C . GLY B 1 75 ? 14.773 -23.484 -15.266 1 91.19 75 GLY B C 1
ATOM 1723 O O . GLY B 1 75 ? 14.836 -22.344 -14.797 1 91.19 75 GLY B O 1
ATOM 1724 N N . ASP B 1 76 ? 15.555 -24.453 -14.844 1 93.31 76 ASP B N 1
ATOM 1725 C CA . ASP B 1 76 ? 16.359 -24.406 -13.625 1 93.31 76 ASP B CA 1
ATOM 1726 C C . ASP B 1 76 ? 17.562 -23.484 -13.797 1 93.31 76 ASP B C 1
ATOM 1728 O O . ASP B 1 76 ? 18.203 -23.109 -12.812 1 93.31 76 ASP B O 1
ATOM 1732 N N . SER B 1 77 ? 17.812 -23.094 -14.992 1 95.75 77 SER B N 1
ATOM 1733 C CA . SER B 1 77 ? 18.922 -22.188 -15.219 1 95.75 77 SER B CA 1
ATOM 1734 C C . SER B 1 77 ? 18.641 -20.812 -14.617 1 95.75 77 SER B C 1
ATOM 1736 O O . SER B 1 77 ? 19.547 -19.984 -14.461 1 95.75 77 SER B O 1
ATOM 1738 N N . THR B 1 78 ? 17.359 -20.578 -14.172 1 96.81 78 THR B N 1
ATOM 1739 C CA . THR B 1 78 ? 17 -19.25 -13.703 1 96.81 78 THR B CA 1
ATOM 1740 C C . THR B 1 78 ? 16.703 -19.25 -12.211 1 96.81 78 THR B C 1
ATOM 1742 O O . THR B 1 78 ? 16.156 -18.297 -11.664 1 96.81 78 THR B O 1
ATOM 1745 N N . LEU B 1 79 ? 17.078 -20.266 -11.547 1 96.12 79 LEU B N 1
ATOM 1746 C CA . LEU B 1 79 ? 16.719 -20.406 -10.141 1 96.12 79 LEU B CA 1
ATOM 1747 C C . LEU B 1 79 ? 17.25 -19.234 -9.32 1 96.12 79 LEU B C 1
ATOM 1749 O O . LEU B 1 79 ? 16.5 -18.641 -8.539 1 96.12 79 LEU B O 1
ATOM 1753 N N . GLN B 1 80 ? 18.484 -18.875 -9.562 1 97.62 80 GLN B N 1
ATOM 1754 C CA . GLN B 1 80 ? 19.078 -17.797 -8.789 1 97.62 80 GLN B CA 1
ATOM 1755 C C . GLN B 1 80 ? 18.422 -16.453 -9.109 1 97.62 80 GLN B C 1
ATOM 1757 O O . GLN B 1 80 ? 18.141 -15.664 -8.211 1 97.62 80 GLN B O 1
ATOM 1762 N N . ALA B 1 81 ? 18.203 -16.219 -10.359 1 98.12 81 ALA B N 1
ATOM 1763 C CA . ALA B 1 81 ? 17.562 -14.977 -10.781 1 98.12 81 ALA B CA 1
ATOM 1764 C C . ALA B 1 81 ? 16.156 -14.852 -10.203 1 98.12 81 ALA B C 1
ATOM 1766 O O . ALA B 1 81 ? 15.727 -13.758 -9.82 1 98.12 81 ALA B O 1
ATOM 1767 N N . ARG B 1 82 ? 15.453 -15.93 -10.117 1 97.06 82 ARG B N 1
ATOM 1768 C CA . ARG B 1 82 ? 14.117 -15.953 -9.523 1 97.06 82 ARG B CA 1
ATOM 1769 C C . ARG B 1 82 ? 14.172 -15.617 -8.039 1 97.06 82 ARG B C 1
ATOM 1771 O O . ARG B 1 82 ? 13.406 -14.781 -7.555 1 97.06 82 ARG B O 1
ATOM 1778 N N . GLU B 1 83 ? 15.039 -16.266 -7.395 1 98 83 GLU B N 1
ATOM 1779 C CA . GLU B 1 83 ? 15.211 -15.984 -5.973 1 98 83 GLU B CA 1
ATOM 1780 C C . GLU B 1 83 ? 15.531 -14.516 -5.727 1 98 83 GLU B C 1
ATOM 1782 O O . GLU B 1 83 ? 14.938 -13.883 -4.855 1 98 83 GLU B O 1
ATOM 1787 N N . ASP B 1 84 ? 16.453 -14 -6.527 1 98.56 84 ASP B N 1
ATOM 1788 C CA . ASP B 1 84 ? 16.875 -12.609 -6.375 1 98.56 84 ASP B CA 1
ATOM 1789 C C . ASP B 1 84 ? 15.703 -11.656 -6.602 1 98.56 84 ASP B C 1
ATOM 1791 O O . ASP B 1 84 ? 15.555 -10.664 -5.887 1 98.56 84 ASP B O 1
ATOM 1795 N N . LEU B 1 85 ? 14.961 -11.961 -7.559 1 98.19 85 LEU B N 1
ATOM 1796 C CA . LEU B 1 85 ? 13.797 -11.133 -7.855 1 98.19 85 LEU B CA 1
ATOM 1797 C C . LEU B 1 85 ? 12.82 -11.117 -6.684 1 98.19 85 LEU B C 1
ATOM 1799 O O . LEU B 1 85 ? 12.336 -10.062 -6.285 1 98.19 85 LEU B O 1
ATOM 1803 N N . LEU B 1 86 ? 12.523 -12.266 -6.141 1 97.69 86 LEU B N 1
ATOM 1804 C CA . LEU B 1 86 ? 11.594 -12.352 -5.02 1 97.69 86 LEU B CA 1
ATOM 1805 C C . LEU B 1 86 ? 12.148 -11.633 -3.795 1 97.69 86 LEU B C 1
ATOM 1807 O O . LEU B 1 86 ? 11.406 -10.969 -3.072 1 97.69 86 LEU B O 1
ATOM 1811 N N . LYS B 1 87 ? 13.453 -11.727 -3.58 1 98.44 87 LYS B N 1
ATOM 1812 C CA . LYS B 1 87 ? 14.078 -11.023 -2.461 1 98.44 87 LYS B CA 1
ATOM 1813 C C . LYS B 1 87 ? 13.969 -9.516 -2.629 1 98.44 87 LYS B C 1
ATOM 1815 O O . LYS B 1 87 ? 13.758 -8.789 -1.654 1 98.44 87 LYS B O 1
ATOM 1820 N N . GLU B 1 88 ? 14.156 -9.133 -3.863 1 98.31 88 GLU B N 1
ATOM 1821 C CA . GLU B 1 88 ? 13.977 -7.715 -4.148 1 98.31 88 GLU B CA 1
ATOM 1822 C C . GLU B 1 88 ? 12.555 -7.262 -3.848 1 98.31 88 GLU B C 1
ATOM 1824 O O . GLU B 1 88 ? 12.344 -6.215 -3.236 1 98.31 88 GLU B O 1
ATOM 1829 N N . GLN B 1 89 ? 11.562 -7.98 -4.246 1 98.06 89 GLN B N 1
ATOM 1830 C CA . GLN B 1 89 ? 10.172 -7.633 -3.979 1 98.06 89 GLN B CA 1
ATOM 1831 C C . GLN B 1 89 ? 9.867 -7.688 -2.484 1 98.06 89 GLN B C 1
ATOM 1833 O O . GLN B 1 89 ? 9.102 -6.867 -1.972 1 98.06 89 GLN B O 1
ATOM 1838 N N . LEU B 1 90 ? 10.477 -8.664 -1.794 1 98.12 90 LEU B N 1
ATOM 1839 C CA . LEU B 1 90 ? 10.297 -8.742 -0.348 1 98.12 90 LEU B CA 1
ATOM 1840 C C . LEU B 1 90 ? 10.82 -7.484 0.335 1 98.12 90 LEU B C 1
ATOM 1842 O O . LEU B 1 90 ? 10.164 -6.941 1.227 1 98.12 90 LEU B O 1
ATOM 1846 N N . ALA B 1 91 ? 11.992 -7.035 -0.089 1 98.25 91 ALA B N 1
ATOM 1847 C CA . ALA B 1 91 ? 12.555 -5.812 0.479 1 98.25 91 A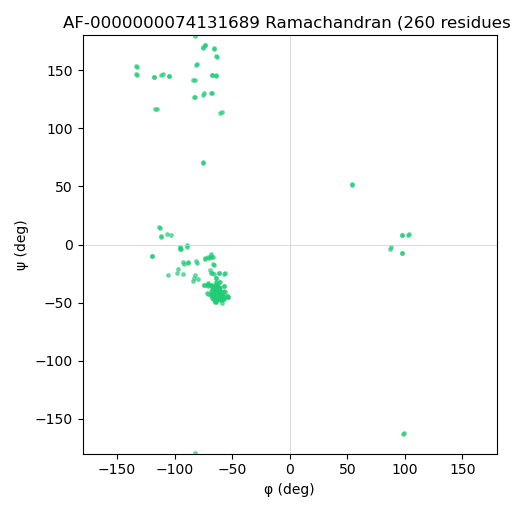LA B CA 1
ATOM 1848 C C . ALA B 1 91 ? 11.617 -4.625 0.263 1 98.25 91 ALA B C 1
ATOM 1850 O O . ALA B 1 91 ? 11.422 -3.812 1.169 1 98.25 91 ALA B O 1
ATOM 1851 N N . ASN B 1 92 ? 11.07 -4.57 -0.937 1 97.31 92 ASN B N 1
ATOM 1852 C CA . ASN B 1 92 ? 10.117 -3.51 -1.237 1 97.31 92 ASN B CA 1
ATOM 1853 C C . ASN B 1 92 ? 8.891 -3.592 -0.34 1 97.31 92 ASN B C 1
ATOM 1855 O O . ASN B 1 92 ? 8.414 -2.572 0.163 1 97.31 92 ASN B O 1
ATOM 1859 N N . LEU B 1 93 ? 8.336 -4.77 -0.138 1 97.62 93 LEU B N 1
ATOM 1860 C CA . LEU B 1 93 ? 7.152 -4.953 0.693 1 97.62 93 LEU B CA 1
ATOM 1861 C C . LEU B 1 93 ? 7.453 -4.633 2.152 1 97.62 93 LEU B C 1
ATOM 1863 O O . LEU B 1 93 ? 6.605 -4.09 2.863 1 97.62 93 LEU B O 1
ATOM 1867 N N . LYS B 1 94 ? 8.672 -4.953 2.613 1 97.94 94 LYS B N 1
ATOM 1868 C CA . LYS B 1 94 ? 9.055 -4.652 3.99 1 97.94 94 LYS B CA 1
ATOM 1869 C C . LYS B 1 94 ? 9.156 -3.146 4.219 1 97.94 94 LYS B C 1
ATOM 1871 O O . LYS B 1 94 ? 8.82 -2.652 5.297 1 97.94 94 LYS B O 1
ATOM 1876 N N . GLU B 1 95 ? 9.648 -2.477 3.227 1 96.06 95 GLU B N 1
ATOM 1877 C CA . GLU B 1 95 ? 9.648 -1.019 3.309 1 96.06 95 GLU B CA 1
ATOM 1878 C C . GLU B 1 95 ? 8.227 -0.472 3.395 1 96.06 95 GLU B C 1
ATOM 1880 O O . GLU B 1 95 ? 7.945 0.419 4.199 1 96.06 95 GLU B O 1
ATOM 1885 N N . LYS B 1 96 ? 7.348 -0.969 2.58 1 95.38 96 LYS B N 1
ATOM 1886 C CA . LYS B 1 96 ? 5.938 -0.586 2.639 1 95.38 96 LYS B CA 1
ATOM 1887 C C . LYS B 1 96 ? 5.34 -0.894 4.008 1 95.38 96 LYS B C 1
ATOM 1889 O O . LYS B 1 96 ? 4.586 -0.088 4.559 1 95.38 96 LYS B O 1
ATOM 1894 N N . GLN B 1 97 ? 5.664 -2.037 4.492 1 96.44 97 GLN B N 1
ATOM 1895 C CA . GLN B 1 97 ? 5.184 -2.443 5.809 1 96.44 97 GLN B CA 1
ATOM 1896 C C . GLN B 1 97 ? 5.629 -1.459 6.887 1 96.44 97 GLN B C 1
ATOM 1898 O O . GLN B 1 97 ? 4.836 -1.07 7.746 1 96.44 97 GLN B O 1
ATOM 1903 N N . HIS B 1 98 ? 6.879 -1.065 6.824 1 95.75 98 HIS B N 1
ATOM 1904 C CA . HIS B 1 98 ? 7.426 -0.107 7.777 1 95.75 98 HIS B CA 1
ATOM 1905 C C . HIS B 1 98 ? 6.672 1.217 7.723 1 95.75 98 HIS B C 1
ATOM 1907 O O . HIS B 1 98 ? 6.27 1.751 8.758 1 95.75 98 HIS B O 1
ATOM 1913 N N . ASN B 1 99 ? 6.492 1.661 6.551 1 94 99 ASN B N 1
ATOM 1914 C CA . ASN B 1 99 ? 5.781 2.92 6.363 1 94 99 ASN B CA 1
ATOM 1915 C C . ASN B 1 99 ? 4.324 2.811 6.812 1 94 99 ASN B C 1
ATOM 1917 O O . ASN B 1 99 ? 3.797 3.723 7.449 1 94 99 ASN B O 1
ATOM 1921 N N . LEU B 1 100 ? 3.713 1.734 6.492 1 96.56 100 LEU B N 1
ATOM 1922 C CA . LEU B 1 100 ? 2.326 1.504 6.879 1 96.56 100 LEU B CA 1
ATOM 1923 C C . LEU B 1 100 ? 2.184 1.46 8.398 1 96.56 100 LEU B C 1
ATOM 1925 O O . LEU B 1 100 ? 1.27 2.068 8.961 1 96.56 100 LEU B O 1
ATOM 1929 N N . ASN B 1 101 ? 3.102 0.78 9.094 1 96.88 101 ASN B N 1
ATOM 1930 C CA . ASN B 1 101 ? 3.082 0.699 10.547 1 96.88 101 ASN B CA 1
ATOM 1931 C C . ASN B 1 101 ? 3.232 2.076 11.188 1 96.88 101 ASN B C 1
ATOM 1933 O O . ASN B 1 101 ? 2.557 2.387 12.172 1 96.88 101 ASN B O 1
ATOM 1937 N N . ARG B 1 102 ? 4.094 2.854 10.609 1 95.31 102 ARG B N 1
ATOM 1938 C CA . ARG B 1 102 ? 4.277 4.219 11.102 1 95.31 102 ARG B CA 1
ATOM 1939 C C . ARG B 1 102 ? 2.994 5.031 10.953 1 95.31 102 ARG B C 1
ATOM 1941 O O . ARG B 1 102 ? 2.598 5.746 11.867 1 95.31 102 ARG B O 1
ATOM 1948 N N . SER B 1 103 ? 2.367 4.93 9.844 1 96.38 103 SER B N 1
ATOM 1949 C CA . SER B 1 103 ? 1.126 5.652 9.586 1 96.38 103 SER B CA 1
ATOM 1950 C C . SER B 1 103 ? 0.021 5.211 10.539 1 96.38 103 SER B C 1
ATOM 1952 O O . SER B 1 103 ? -0.716 6.043 11.07 1 96.38 103 SER B O 1
ATOM 1954 N N . ILE B 1 104 ? -0.101 3.932 10.727 1 97.25 104 ILE B N 1
ATOM 1955 C CA . ILE B 1 104 ? -1.118 3.383 11.617 1 97.25 104 ILE B CA 1
ATOM 1956 C C . ILE B 1 104 ? -0.891 3.895 13.039 1 97.25 104 ILE B C 1
ATOM 1958 O O . ILE B 1 104 ? -1.83 4.344 13.703 1 97.25 104 ILE B O 1
ATOM 1962 N N . ALA B 1 105 ? 0.332 3.902 13.547 1 96.69 105 ALA B N 1
ATOM 1963 C CA . ALA B 1 105 ? 0.652 4.402 14.875 1 96.69 105 ALA B CA 1
ATOM 1964 C C . ALA B 1 105 ? 0.271 5.875 15.016 1 96.69 105 ALA B C 1
ATOM 1966 O O . ALA B 1 105 ? -0.287 6.285 16.031 1 96.69 105 ALA B O 1
ATOM 1967 N N . ARG B 1 106 ? 0.562 6.621 14 1 94.06 106 ARG B N 1
ATOM 1968 C CA . ARG B 1 106 ? 0.24 8.047 14.008 1 94.06 106 ARG B CA 1
ATOM 1969 C C . ARG B 1 106 ? -1.269 8.266 14.047 1 94.06 106 ARG B C 1
ATOM 1971 O O . ARG B 1 106 ? -1.759 9.109 14.789 1 94.06 106 ARG B O 1
ATOM 1978 N N . LEU B 1 107 ? -1.968 7.516 13.258 1 95.94 107 LEU B N 1
ATOM 1979 C CA . LEU B 1 107 ? -3.42 7.645 13.219 1 95.94 107 LEU B CA 1
ATOM 1980 C C . LEU B 1 107 ? -4.043 7.234 14.547 1 95.94 107 LEU B C 1
ATOM 1982 O O . LEU B 1 107 ? -4.941 7.91 15.047 1 95.94 107 LEU B O 1
ATOM 1986 N N . GLU B 1 108 ? -3.582 6.164 15.086 1 96.69 108 GLU B N 1
ATOM 1987 C CA . GLU B 1 108 ? -4.098 5.703 16.375 1 96.69 108 GLU B CA 1
ATOM 1988 C C . GLU B 1 108 ? -3.861 6.742 17.469 1 96.69 108 GLU B C 1
ATOM 1990 O O . GLU B 1 108 ? -4.734 6.98 18.297 1 96.69 108 GLU B O 1
ATOM 1995 N N . HIS B 1 109 ? -2.684 7.301 17.484 1 95.5 109 HIS B N 1
ATOM 1996 C CA . HIS B 1 109 ? -2.385 8.352 18.438 1 95.5 109 HIS B CA 1
ATOM 1997 C C . HIS B 1 109 ? -3.334 9.539 18.281 1 95.5 109 HIS B C 1
ATOM 1999 O O . HIS B 1 109 ? -3.871 10.047 19.266 1 95.5 109 HIS B O 1
ATOM 2005 N N . LYS B 1 110 ? -3.531 9.969 17.062 1 94.31 110 LYS B N 1
ATOM 2006 C CA . LYS B 1 110 ? -4.402 11.109 16.812 1 94.31 110 LYS B CA 1
ATOM 2007 C C . LYS B 1 110 ? -5.84 10.812 17.219 1 94.31 110 LYS B C 1
ATOM 2009 O O . LYS B 1 110 ? -6.516 11.656 17.812 1 94.31 110 LYS B O 1
ATOM 2014 N N . ILE B 1 111 ? -6.289 9.617 16.891 1 97.06 111 ILE B N 1
ATOM 2015 C CA . ILE B 1 111 ? -7.641 9.211 17.266 1 97.06 111 ILE B CA 1
ATOM 2016 C C . ILE B 1 111 ? -7.777 9.211 18.781 1 97.06 111 ILE B C 1
ATOM 2018 O O . ILE B 1 111 ? -8.805 9.633 19.312 1 97.06 111 ILE B O 1
ATOM 2022 N N . ARG B 1 112 ? -6.754 8.812 19.5 1 96.81 112 ARG B N 1
ATOM 2023 C CA . ARG B 1 112 ? -6.77 8.836 20.969 1 96.81 112 ARG B CA 1
ATOM 2024 C C . ARG B 1 112 ? -6.941 10.266 21.484 1 96.81 112 ARG B C 1
ATOM 2026 O O . ARG B 1 112 ? -7.625 10.492 22.484 1 96.81 112 ARG B O 1
ATOM 2033 N N . LEU B 1 113 ? -6.297 11.211 20.828 1 94.88 113 LEU B N 1
ATOM 2034 C CA . LEU B 1 113 ? -6.445 12.609 21.219 1 94.88 113 LEU B CA 1
ATOM 2035 C C . LEU B 1 113 ? -7.895 13.07 21.062 1 94.88 113 LEU B C 1
ATOM 2037 O O . LEU B 1 113 ? -8.391 13.844 21.891 1 94.88 113 LEU B O 1
ATOM 2041 N N . TYR B 1 114 ? -8.531 12.555 20.016 1 96.25 114 TYR B N 1
ATOM 2042 C CA . TYR B 1 114 ? -9.945 12.867 19.859 1 96.25 114 TYR B CA 1
ATOM 2043 C C . TYR B 1 114 ? -10.781 12.242 20.969 1 96.25 114 TYR B C 1
ATOM 2045 O O . TYR B 1 114 ? -11.625 12.906 21.578 1 96.25 114 TYR B O 1
ATOM 2053 N N . GLU B 1 115 ? -10.516 11.023 21.203 1 96.94 115 GLU B N 1
ATOM 2054 C CA . GLU B 1 115 ? -11.289 10.258 22.172 1 96.94 115 GLU B CA 1
ATOM 2055 C C . GLU B 1 115 ? -11.117 10.836 23.578 1 96.94 115 GLU B C 1
ATOM 2057 O O . GLU B 1 115 ? -12.062 10.852 24.375 1 96.94 115 GLU B O 1
ATOM 2062 N N . SER B 1 116 ? -9.969 11.375 23.891 1 95.25 116 SER B N 1
ATOM 2063 C CA . SER B 1 116 ? -9.688 11.914 25.219 1 95.25 116 SER B CA 1
ATOM 2064 C C . SER B 1 116 ? -10.109 13.375 25.328 1 95.25 116 SER B C 1
ATOM 2066 O O . SER B 1 116 ? -10.195 13.922 26.438 1 95.25 116 SER B O 1
ATOM 2068 N N . GLY B 1 117 ? -10.367 14.039 24.188 1 92.88 117 GLY B N 1
ATOM 2069 C CA . GLY B 1 117 ? -10.68 15.453 24.172 1 92.88 117 GLY B CA 1
ATOM 20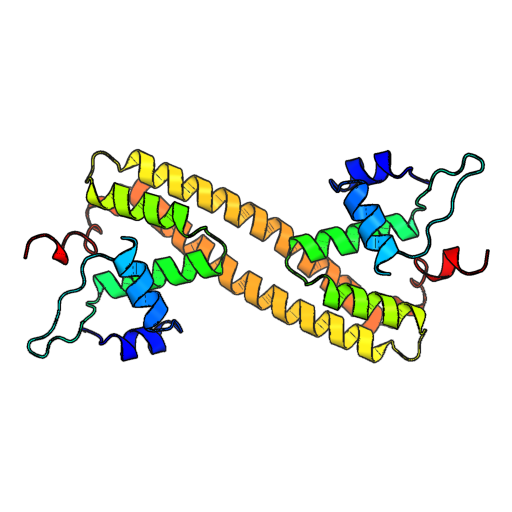70 C C . GLY B 1 117 ? -9.453 16.344 24.094 1 92.88 117 GLY B C 1
ATOM 2071 O O . GLY B 1 117 ? -9.57 17.562 23.953 1 92.88 117 GLY B O 1
ATOM 2072 N N . GLU B 1 118 ? -8.25 15.703 24.125 1 93 118 GLU B N 1
ATOM 2073 C CA . GLU B 1 118 ? -6.996 16.438 24.125 1 93 118 GLU B CA 1
ATOM 2074 C C . GLU B 1 118 ? -6.746 17.109 22.781 1 93 118 GLU B C 1
ATOM 2076 O O . GLU B 1 118 ? -5.906 18.016 22.672 1 93 118 GLU B O 1
ATOM 2081 N N . ILE B 1 119 ? -7.547 16.734 21.797 1 92.25 119 ILE B N 1
ATOM 2082 C CA . ILE B 1 119 ? -7.375 17.297 20.453 1 92.25 119 ILE B CA 1
ATOM 2083 C C . ILE B 1 119 ? -7.637 18.797 20.484 1 92.25 119 ILE B C 1
ATOM 2085 O O . ILE B 1 119 ? -7.078 19.547 19.672 1 92.25 119 ILE B O 1
ATOM 2089 N N . LYS B 1 120 ? -8.422 19.234 21.328 1 87.94 120 LYS B N 1
ATOM 2090 C CA . LYS B 1 120 ? -8.773 20.656 21.438 1 87.94 120 LYS B CA 1
ATOM 2091 C C . LYS B 1 120 ? -7.566 21.484 21.875 1 87.94 120 LYS B C 1
ATOM 2093 O O . LYS B 1 120 ? -7.508 22.688 21.609 1 87.94 120 LYS B O 1
ATOM 2098 N N . GLN B 1 121 ? -6.535 20.875 22.406 1 79.38 121 GLN B N 1
ATOM 2099 C CA . GLN B 1 121 ? -5.309 21.531 22.828 1 79.38 121 GLN B CA 1
ATOM 2100 C C . GLN B 1 121 ? -4.262 21.531 21.719 1 79.38 121 GLN B C 1
ATOM 2102 O O . GLN B 1 121 ? -3.293 22.297 21.766 1 79.38 121 GLN B O 1
ATOM 2107 N N . HIS B 1 122 ? -4.465 20.766 20.766 1 67.75 122 HIS B N 1
ATOM 2108 C CA . HIS B 1 122 ? -3.469 20.547 19.734 1 67.75 122 HIS B CA 1
ATOM 2109 C C . HIS B 1 122 ? -3.859 21.25 18.438 1 67.75 122 HIS B C 1
ATOM 2111 O O . HIS B 1 122 ? -3.094 21.25 17.469 1 67.75 122 HIS B O 1
ATOM 2117 N N . LYS B 1 123 ? -4.895 22.109 18.391 1 60.75 123 LYS B N 1
ATOM 2118 C CA . LYS B 1 123 ? -5.383 22.781 17.188 1 60.75 123 LYS B CA 1
ATOM 2119 C C . LYS B 1 123 ? -4.465 23.922 16.781 1 60.75 123 LYS B C 1
ATOM 2121 O O . LYS B 1 123 ? -4.656 25.062 17.219 1 60.75 123 LYS B O 1
ATOM 2126 N N . ARG B 1 124 ? -3.213 23.609 16.266 1 65.94 124 ARG B N 1
ATOM 2127 C CA . ARG B 1 124 ? -2.48 24.859 16.094 1 65.94 124 ARG B CA 1
ATOM 2128 C C . ARG B 1 124 ? -2.092 25.078 14.641 1 65.94 124 ARG B C 1
ATOM 2130 O O . ARG B 1 124 ? -1.789 26.203 14.234 1 65.94 124 ARG B O 1
ATOM 2137 N N . TYR B 1 125 ? -2.262 24.078 13.789 1 66.5 125 TYR B N 1
ATOM 2138 C CA . TYR B 1 125 ? -1.565 24.312 12.531 1 66.5 125 TYR B CA 1
ATOM 2139 C C . TYR B 1 125 ? -2.391 25.203 11.602 1 66.5 125 TYR B C 1
ATOM 2141 O O . TYR B 1 125 ? -1.838 25.938 10.781 1 66.5 125 TYR B O 1
ATOM 2149 N N . PHE B 1 126 ? -3.711 25.234 11.703 1 67.94 126 PHE B N 1
ATOM 2150 C CA . PHE B 1 126 ? -4.488 26.109 10.82 1 67.94 126 PHE B CA 1
ATOM 2151 C C . PHE B 1 126 ? -4.832 27.422 11.508 1 67.94 126 PHE B C 1
ATOM 2153 O O . PHE B 1 126 ? -5.215 28.391 10.859 1 67.94 126 PHE B O 1
ATOM 2160 N N . THR B 1 127 ? -4.785 27.391 12.758 1 60.22 127 THR B N 1
ATOM 2161 C CA . THR B 1 127 ? -5.184 28.578 13.5 1 60.22 127 THR B CA 1
ATOM 2162 C C . THR B 1 127 ? -4.023 29.562 13.609 1 60.22 127 THR B C 1
ATOM 2164 O O . THR B 1 127 ? -4.238 30.766 13.703 1 60.22 127 THR B O 1
ATOM 2167 N N . GLU B 1 128 ? -2.902 29.047 13.656 1 57.16 128 GLU B N 1
ATOM 2168 C CA . GLU B 1 128 ? -1.769 29.922 13.953 1 57.16 128 GLU B CA 1
ATOM 2169 C C . GLU B 1 128 ? -1.548 30.938 12.836 1 57.16 128 GLU B C 1
ATOM 2171 O O . GLU B 1 128 ? -1.043 32.031 13.07 1 57.16 128 GLU B O 1
ATOM 2176 N N . TYR B 1 129 ? -1.998 30.562 11.594 1 54.38 129 TYR B N 1
ATOM 2177 C CA . TYR B 1 129 ? -1.695 31.516 10.539 1 54.38 129 TYR B CA 1
ATOM 2178 C C . TYR B 1 129 ? -2.898 32.406 10.258 1 54.38 129 TYR B C 1
ATOM 2180 O O . TYR B 1 129 ? -2.758 33.469 9.656 1 54.38 129 TYR B O 1
ATOM 2188 N N . ASN B 1 130 ? -4.121 32.062 10.508 1 47.25 130 ASN B N 1
ATOM 2189 C CA . ASN B 1 130 ? -5.258 32.906 10.156 1 47.25 130 ASN B CA 1
ATOM 2190 C C . ASN B 1 130 ? -5.168 34.281 10.82 1 47.25 130 ASN B C 1
ATOM 2192 O O . ASN B 1 130 ? -5.754 35.25 10.336 1 47.25 130 ASN B O 1
ATOM 2196 N N . GLY B 1 131 ? -4.957 34.438 12.039 1 38.25 131 GLY B N 1
ATOM 2197 C CA . GLY B 1 131 ? -5.156 35.75 12.609 1 38.25 131 GLY B CA 1
ATOM 2198 C C . GLY B 1 131 ? -4.141 36.75 12.125 1 38.25 131 GLY B C 1
ATOM 2199 O O . GLY B 1 131 ? -4.148 37.906 12.57 1 38.25 131 GLY B O 1
ATOM 2200 N N . ARG B 1 132 ? -3.072 36.406 11.375 1 36.12 132 ARG B N 1
ATOM 2201 C CA . ARG B 1 132 ? -2.246 37.562 11.047 1 36.12 132 ARG B CA 1
ATOM 2202 C C . ARG B 1 132 ? -2.662 38.188 9.711 1 36.12 132 ARG B C 1
ATOM 2204 O O . ARG B 1 132 ? -3.111 37.469 8.812 1 36.12 132 ARG B O 1
#

pLDDT: mean 90.66, std 11.38, range [36.12, 98.56]

Organism: Ligilactobacillus salivarius (strain UCC118) (NCBI:txid362948)

Solvent-accessible surface area (backbone atoms only — not comparable to full-atom values): 14460 Å² total; per-residue (Å²): 114,73,31,40,57,67,54,47,18,63,73,68,73,44,53,58,67,53,54,53,46,33,36,72,71,47,57,34,55,79,67,52,58,46,98,86,64,45,52,43,36,41,59,50,46,46,54,50,48,52,49,52,52,38,36,44,74,48,65,51,55,68,68,59,50,30,53,47,39,51,38,58,73,69,38,79,87,32,50,64,59,48,46,50,51,52,51,50,51,48,53,53,46,50,52,51,49,53,45,37,51,52,31,50,53,52,49,52,52,53,48,46,27,52,76,71,54,52,42,76,78,64,69,43,50,62,58,69,47,64,79,108,111,73,32,40,56,67,53,48,18,62,74,68,72,44,53,57,66,54,55,53,47,34,38,72,70,48,56,33,57,78,65,52,58,45,98,84,64,46,52,42,36,42,59,49,47,48,52,48,48,50,49,53,52,39,37,43,76,50,62,51,56,69,67,60,49,32,52,46,39,52,40,58,73,68,38,79,89,34,51,65,62,47,46,50,50,52,52,52,51,48,53,53,48,52,52,50,48,51,46,36,52,52,30,50,55,51,49,54,52,54,46,47,27,51,76,72,55,54,41,77,77,63,70,40,50,64,55,69,49,63,82,108

Secondary structure (DSSP, 8-state):
--B-HHHHHHHHT--HHHHHHHHHTTSS----B-TTS-B-B-HHHHHHHHHHHHHHHTT--HHHHHHHHHHHHH-GGGHHHHHHHHHHHHHHHHHHHHHHHHHHHHHHHHHHHHHHTGGGGS--TTHHHHT-/--B-HHHHHHHHT--HHHHHHHHHTTSS----B-TTS-B-B-HHHHHHHHHHHHHHHTT--HHHHHHHHHHHHH-GGGHHHHHHHHHHHHHHHHHHHHHHHHHHHHHHHHHHHHHHTTHHHH--TTHHHHT-

InterPro domains:
  IPR000551 MerR-type HTH domain [PF00376] (4-41)
  IPR000551 MerR-type HTH domain [PS50937] (2-71)
  IPR000551 MerR-type HTH domain [SM00422] (3-72)
  IPR009061 Putative DNA-binding domain superfamily [SSF46955] (3-118)
  IPR047057 MerR transcriptional regulator [PTHR30204] (3-111)

Sequence (264 aa):
MNLTITQVSEKYNITPDTLRYYERIGLLPKVPRQSNGNRYYNDSVQEWIEMIVCLRHSGVPVEKLIDYAEMIQKGDSTLQAREDLLKEQLANLKEKQHNLNRSIARLEHKIRLYESGEIKQHKRYFTEYNGRMNLTITQVSEKYNITPDTLRYYERIGLLPKVPRQSNGNRYYNDSVQEWIEMIVCLRHSGVPVEKLIDYAEMIQKGDSTLQAREDLLKEQLANLKEKQHNLNRSIARLEHKIRLYESGEIKQHKRYFTEYNGR

Radius of gyration: 24.45 Å; Cα contacts (8 Å, |Δi|>4): 254; chains: 2; bounding box: 38×72×50 Å

Foldseek 3Di:
DKDFLVRLCVVLVHDSVVVVVCPVLQLADDFDADPVGTGIDDPVRSVSVNVVSVLVVLPDDPVLSNVLSVLVVVPDVCVVVNVVSVVVSVVVSVVVVVVVVVVVVVVVVQVVCVVVVVVVVVPDDVPVPVVD/DKDFLVRLCVVLVHDSVVVVVCPVLQLADDFDADPVGTGIDDPVRSVSVNVVSVLVVLPDDPVLSNVLSVLVVVPPVCVVVNVVSVVVSVVVSVVVVVVVVVVVVVVVVQVVCVVVVVVVVVPDDVPVPPVD

Nearest PDB structures (foldseek):
  3gp4-assembly1_A  TM=8.872E-01  e=7.909E-11  Listeria monocytogenes serotype 4b str. F2365
  5d90-assembly2_C  TM=8.874E-01  e=5.118E-10  Haemophilus influenzae Rd KW20
  5d8c-assembly1_A  TM=8.964E-01  e=8.033E-10  Haemophilus influenzae Rd KW20
  6jni-assembly4_G  TM=6.622E-01  e=2.725E-05  Pseudomonas putida
  6jyw-assembly1_A  TM=6.900E-01  e=4.277E-05  Pseudomonas putida